Protein AF-0000000087803660 (afdb_homodimer)

Structure (mmCIF, N/CA/C/O backbone):
data_AF-0000000087803660-model_v1
#
loop_
_entity.id
_entity.type
_entity.pdbx_description
1 polymer 'Nitroreductase family protein'
#
loop_
_atom_site.group_PDB
_atom_site.id
_atom_site.type_symbol
_atom_site.label_atom_id
_atom_site.label_alt_id
_atom_site.label_comp_id
_atom_site.label_asym_id
_atom_site.label_entity_id
_atom_site.label_seq_id
_atom_site.pdbx_PDB_ins_code
_atom_site.Cartn_x
_atom_site.Cartn_y
_atom_site.Cartn_z
_atom_site.occupancy
_atom_site.B_iso_or_equiv
_atom_site.auth_seq_id
_atom_site.auth_comp_id
_atom_site.auth_asym_id
_atom_site.auth_atom_id
_atom_site.pdbx_PDB_model_num
ATOM 1 N N . MET A 1 1 ? 7.168 3.607 -20.281 1 47.81 1 MET A N 1
ATOM 2 C CA . MET A 1 1 ? 7.035 2.455 -19.391 1 47.81 1 MET A CA 1
ATOM 3 C C . MET A 1 1 ? 7.828 2.664 -18.109 1 47.81 1 MET A C 1
ATOM 5 O O . MET A 1 1 ? 7.605 1.966 -17.109 1 47.81 1 MET A O 1
ATOM 9 N N . LYS A 1 2 ? 8.969 3.4 -18.219 1 59.94 2 LYS A N 1
ATOM 10 C CA . LYS A 1 2 ? 10.016 3.562 -17.219 1 59.94 2 LYS A CA 1
ATOM 11 C C . LYS A 1 2 ? 9.586 4.543 -16.125 1 59.94 2 LYS A C 1
ATOM 13 O O . LYS A 1 2 ? 10.336 4.801 -15.188 1 59.94 2 LYS A O 1
ATOM 18 N N . GLU A 1 3 ? 8.328 4.586 -16.031 1 86.88 3 GLU A N 1
ATOM 19 C CA . GLU A 1 3 ? 7.867 5.758 -15.297 1 86.88 3 GLU A CA 1
ATOM 20 C C . GLU A 1 3 ? 7.664 5.434 -13.82 1 86.88 3 GLU A C 1
ATOM 22 O O . GLU A 1 3 ? 8.305 6.039 -12.953 1 86.88 3 GLU A O 1
ATOM 27 N N . PHE A 1 4 ? 7.215 4.145 -13.469 1 95.56 4 PHE A N 1
ATOM 28 C CA . PHE A 1 4 ? 6.949 3.914 -12.055 1 95.56 4 PHE A CA 1
ATOM 29 C C . PHE A 1 4 ? 8.242 3.59 -11.305 1 95.56 4 PHE A C 1
ATOM 31 O O . PHE A 1 4 ? 8.445 4.055 -10.18 1 95.56 4 PHE A O 1
ATOM 38 N N . LYS A 1 5 ? 9.086 2.828 -11.945 1 94.5 5 LYS A N 1
ATOM 39 C CA . LYS A 1 5 ? 10.352 2.486 -11.312 1 94.5 5 LYS A CA 1
ATOM 40 C C . LYS A 1 5 ? 11.141 3.742 -10.945 1 94.5 5 LYS A C 1
ATOM 42 O O . LYS A 1 5 ? 11.734 3.816 -9.867 1 94.5 5 LYS A O 1
ATOM 47 N N . ALA A 1 6 ? 11.141 4.684 -11.844 1 95 6 ALA A N 1
ATOM 48 C CA . ALA A 1 6 ? 11.828 5.945 -11.578 1 95 6 ALA A CA 1
ATOM 49 C C . ALA A 1 6 ? 11.211 6.656 -10.375 1 95 6 ALA A C 1
ATOM 51 O O . ALA A 1 6 ? 11.938 7.168 -9.516 1 95 6 ALA A O 1
ATOM 52 N N . LEU A 1 7 ? 9.883 6.672 -10.336 1 96.12 7 LEU A N 1
ATOM 53 C CA . LEU A 1 7 ? 9.172 7.305 -9.227 1 96.12 7 LEU A CA 1
ATOM 54 C C . LEU A 1 7 ? 9.492 6.613 -7.91 1 96.12 7 LEU A C 1
ATOM 56 O O . LEU A 1 7 ? 9.789 7.277 -6.91 1 96.12 7 LEU A O 1
ATOM 60 N N . ALA A 1 8 ? 9.461 5.242 -7.906 1 96.12 8 ALA A N 1
ATOM 61 C CA . ALA A 1 8 ? 9.758 4.445 -6.719 1 96.12 8 ALA A CA 1
ATOM 62 C C . ALA A 1 8 ? 11.195 4.648 -6.262 1 96.12 8 ALA A C 1
ATOM 64 O O . ALA A 1 8 ? 11.484 4.613 -5.062 1 96.12 8 ALA A O 1
ATOM 65 N N . THR A 1 9 ? 12.07 4.879 -7.184 1 95.12 9 THR A N 1
ATOM 66 C CA . THR A 1 9 ? 13.492 5.062 -6.887 1 95.12 9 THR A CA 1
ATOM 67 C C . THR A 1 9 ? 13.75 6.465 -6.344 1 95.12 9 THR A C 1
ATOM 69 O O . THR A 1 9 ? 14.539 6.637 -5.414 1 95.12 9 THR A O 1
ATOM 72 N N . GLU A 1 10 ? 13.086 7.426 -6.875 1 94.31 10 GLU A N 1
ATOM 73 C CA . GLU A 1 10 ? 13.398 8.82 -6.605 1 94.31 10 GLU A CA 1
ATOM 74 C C . GLU A 1 10 ? 12.75 9.297 -5.309 1 94.31 10 GLU A C 1
ATOM 76 O O . GLU A 1 10 ? 13.289 10.172 -4.621 1 94.31 10 GLU A O 1
ATOM 81 N N . ARG A 1 11 ? 11.609 8.734 -5.035 1 96 11 ARG A N 1
ATOM 82 C CA . ARG A 1 11 ? 10.93 9.211 -3.834 1 96 11 ARG A CA 1
ATOM 83 C C . ARG A 1 11 ? 11.711 8.844 -2.578 1 96 11 ARG A C 1
ATOM 85 O O . ARG A 1 11 ? 12.383 7.809 -2.541 1 96 11 ARG A O 1
ATOM 92 N N . TYR A 1 12 ? 11.664 9.664 -1.546 1 97.88 12 TYR A N 1
ATOM 93 C CA . TYR A 1 12 ? 12.195 9.398 -0.212 1 97.88 12 TYR A CA 1
ATOM 94 C C . TYR A 1 12 ? 11.32 10.039 0.858 1 97.88 12 TYR A C 1
ATOM 96 O O . TYR A 1 12 ? 10.43 10.836 0.546 1 97.88 12 TYR A O 1
ATOM 104 N N . SER A 1 13 ? 11.516 9.586 2.086 1 98.38 13 SER A N 1
ATOM 105 C CA . SER A 1 13 ? 10.773 10.164 3.203 1 98.38 13 SER A CA 1
ATOM 106 C C . SER A 1 13 ? 11.227 11.594 3.482 1 98.38 13 SER A C 1
ATOM 108 O O . SER A 1 13 ? 12.359 11.82 3.928 1 98.38 13 SER A O 1
ATOM 110 N N . VAL A 1 14 ? 10.336 12.523 3.176 1 98.69 14 VAL A N 1
ATOM 111 C CA . VAL A 1 14 ? 10.609 13.938 3.418 1 98.69 14 VAL A CA 1
ATOM 112 C C . VAL A 1 14 ? 10.25 14.289 4.859 1 98.69 14 VAL A C 1
ATOM 114 O O . VAL A 1 14 ? 9.117 14.078 5.293 1 98.69 14 VAL A O 1
ATOM 117 N N . ARG A 1 15 ? 11.18 14.852 5.582 1 98.38 15 ARG A N 1
ATOM 118 C CA . ARG A 1 15 ? 10.969 15.148 6.996 1 98.38 15 ARG A CA 1
ATOM 119 C C . ARG A 1 15 ? 11.32 16.594 7.312 1 98.38 15 ARG A C 1
ATOM 121 O O . ARG A 1 15 ? 11.43 16.984 8.477 1 98.38 15 ARG A O 1
ATOM 128 N N . LYS A 1 16 ? 11.609 17.328 6.312 1 98.5 16 LYS A N 1
ATOM 129 C CA . LYS A 1 16 ? 11.828 18.766 6.363 1 98.5 16 LYS A CA 1
ATOM 130 C C . LYS A 1 16 ? 11.086 19.469 5.23 1 98.5 16 LYS A C 1
ATOM 132 O O . LYS A 1 16 ? 11.352 19.219 4.055 1 98.5 16 LYS A O 1
ATOM 137 N N . PHE A 1 17 ? 10.219 20.438 5.621 1 98.62 17 PHE A N 1
ATOM 138 C CA . PHE A 1 17 ? 9.336 21.031 4.625 1 98.62 17 PHE A CA 1
ATOM 139 C C . PHE A 1 17 ? 9.57 22.531 4.508 1 98.62 17 PHE A C 1
ATOM 141 O O . PHE A 1 17 ? 9.992 23.172 5.473 1 98.62 17 PHE A O 1
ATOM 148 N N . ASP A 1 18 ? 9.352 22.984 3.303 1 97.94 18 ASP A N 1
ATOM 149 C CA . ASP A 1 18 ? 9.188 24.422 3.102 1 97.94 18 ASP A CA 1
ATOM 150 C C . ASP A 1 18 ? 7.898 24.922 3.75 1 97.94 18 ASP A C 1
ATOM 152 O O . ASP A 1 18 ? 6.977 24.141 3.998 1 97.94 18 ASP A O 1
ATOM 156 N N . THR A 1 19 ? 7.77 26.234 3.965 1 95.06 19 THR A N 1
ATOM 157 C CA . THR A 1 19 ? 6.609 26.797 4.641 1 95.06 19 THR A CA 1
ATOM 158 C C . THR A 1 19 ? 5.5 27.109 3.643 1 95.06 19 THR A C 1
ATOM 160 O O . THR A 1 19 ? 4.363 27.391 4.031 1 95.06 19 THR A O 1
ATOM 163 N N . ARG A 1 20 ? 5.797 27 2.379 1 95.69 20 ARG A N 1
ATOM 164 C CA . ARG A 1 20 ? 4.816 27.297 1.342 1 95.69 20 ARG A CA 1
ATOM 165 C C . ARG A 1 20 ? 3.602 26.391 1.457 1 95.69 20 ARG A C 1
ATOM 167 O O . ARG A 1 20 ? 3.744 25.172 1.623 1 95.69 20 ARG A O 1
ATOM 174 N N . PRO A 1 21 ? 2.42 27.047 1.49 1 97.62 21 PRO A N 1
ATOM 175 C CA . PRO A 1 21 ? 1.218 26.203 1.546 1 97.62 21 PRO A CA 1
ATOM 176 C C . PRO A 1 21 ? 1.058 25.312 0.315 1 97.62 21 PRO A C 1
ATOM 178 O O . PRO A 1 21 ? 1.613 25.625 -0.745 1 97.62 21 PRO A O 1
ATOM 181 N N . VAL A 1 22 ? 0.399 24.25 0.501 1 98.69 22 VAL A N 1
ATOM 182 C CA . VAL A 1 22 ? 0.047 23.391 -0.621 1 98.69 22 VAL A CA 1
ATOM 183 C C . VAL A 1 22 ? -1.219 23.906 -1.298 1 98.69 22 VAL A C 1
ATOM 185 O O . VAL A 1 22 ? -2.23 24.156 -0.635 1 98.69 22 VAL A O 1
ATOM 188 N N . GLU A 1 23 ? -1.182 24.062 -2.549 1 98.31 23 GLU A N 1
ATOM 189 C CA . GLU A 1 23 ? -2.326 24.562 -3.303 1 98.31 23 GLU A CA 1
ATOM 190 C C . GLU A 1 23 ? -3.496 23.578 -3.25 1 98.31 23 GLU A C 1
ATOM 192 O O . GLU A 1 23 ? -3.299 22.375 -3.312 1 98.31 23 GLU A O 1
ATOM 197 N N . GLN A 1 24 ? -4.68 24.172 -3.205 1 98.06 24 GLN A N 1
ATOM 198 C CA . GLN A 1 24 ? -5.879 23.344 -3.164 1 98.06 24 GLN A CA 1
ATOM 199 C C . GLN A 1 24 ? -5.965 22.438 -4.387 1 98.06 24 GLN A C 1
ATOM 201 O O . GLN A 1 24 ? -6.445 21.297 -4.293 1 98.06 24 GLN A O 1
ATOM 206 N N . GLU A 1 25 ? -5.543 22.922 -5.5 1 98 25 GLU A N 1
ATOM 207 C CA . GLU A 1 25 ? -5.566 22.125 -6.719 1 98 25 GLU A CA 1
ATOM 208 C C . GLU A 1 25 ? -4.773 20.828 -6.547 1 98 25 GLU A C 1
ATOM 210 O O . GLU A 1 25 ? -5.18 19.781 -7.039 1 98 25 GLU A O 1
ATOM 215 N N . LYS A 1 26 ? -3.637 20.875 -5.887 1 98 26 LYS A N 1
ATOM 216 C CA . LYS A 1 26 ? -2.814 19.703 -5.648 1 98 26 LYS A CA 1
ATOM 217 C C . LYS A 1 26 ? -3.479 18.766 -4.641 1 98 26 LYS A C 1
ATOM 219 O O . LYS A 1 26 ? -3.396 17.547 -4.773 1 98 26 LYS A O 1
ATOM 224 N N . VAL A 1 27 ? -4.168 19.344 -3.65 1 98.62 27 VAL A N 1
ATOM 225 C CA . VAL A 1 27 ? -4.934 18.531 -2.709 1 98.62 27 VAL A CA 1
ATOM 226 C C . VAL A 1 27 ? -6.027 17.781 -3.455 1 98.62 27 VAL A C 1
ATOM 228 O O . VAL A 1 27 ? -6.242 16.594 -3.209 1 98.62 27 VAL A O 1
ATOM 231 N N . ASP A 1 28 ? -6.664 18.484 -4.383 1 98.25 28 ASP A N 1
ATOM 232 C CA . ASP A 1 28 ? -7.73 17.859 -5.164 1 98.25 28 ASP A CA 1
ATOM 233 C C . ASP A 1 28 ? -7.191 16.688 -5.996 1 98.25 28 ASP A C 1
ATOM 235 O O . ASP A 1 28 ? -7.82 15.633 -6.074 1 98.25 28 ASP A O 1
ATOM 239 N N . ILE A 1 29 ? -6.051 16.875 -6.641 1 97.62 29 ILE A N 1
ATOM 240 C CA . ILE A 1 29 ? -5.418 15.82 -7.422 1 97.62 29 ILE A CA 1
ATOM 241 C C . ILE A 1 29 ? -5.121 14.625 -6.523 1 97.62 29 ILE A C 1
ATOM 243 O O . ILE A 1 29 ? -5.414 13.484 -6.883 1 97.62 29 ILE A O 1
ATOM 247 N N . LEU A 1 30 ? -4.621 14.898 -5.371 1 98.19 30 LEU A N 1
ATOM 248 C CA . LEU A 1 30 ? -4.266 13.859 -4.406 1 98.19 30 LEU A CA 1
ATOM 249 C C . LEU A 1 30 ? -5.484 13.031 -4.031 1 98.19 30 LEU A C 1
ATOM 251 O O . LEU A 1 30 ? -5.426 11.797 -4.035 1 98.19 30 LEU A O 1
ATOM 255 N N . LEU A 1 31 ? -6.559 13.68 -3.723 1 98.69 31 LEU A N 1
ATOM 256 C CA . LEU A 1 31 ? -7.766 12.992 -3.273 1 98.69 31 LEU A CA 1
ATOM 257 C C . LEU A 1 31 ? -8.406 12.211 -4.418 1 98.69 31 LEU A C 1
ATOM 259 O O . LEU A 1 31 ? -8.945 11.125 -4.203 1 98.69 31 LEU A O 1
ATOM 263 N N . GLU A 1 32 ? -8.32 12.727 -5.645 1 98.12 32 GLU A N 1
ATOM 264 C CA . GLU A 1 32 ? -8.844 12.016 -6.809 1 98.12 32 GLU A CA 1
ATOM 265 C C . GLU A 1 32 ? -8.055 10.742 -7.078 1 98.12 32 GLU A C 1
ATOM 267 O O . GLU A 1 32 ? -8.625 9.711 -7.445 1 98.12 32 GLU A O 1
ATOM 272 N N . VAL A 1 33 ? -6.762 10.836 -6.918 1 98 33 VAL A N 1
ATOM 273 C CA . VAL A 1 33 ? -5.938 9.656 -7.148 1 98 33 VAL A CA 1
ATOM 274 C C . VAL A 1 33 ? -6.168 8.641 -6.027 1 98 33 VAL A C 1
ATOM 276 O O . VAL A 1 33 ? -6.203 7.434 -6.273 1 98 33 VAL A O 1
ATOM 279 N N . ALA A 1 34 ? -6.312 9.133 -4.785 1 98.44 34 ALA A N 1
ATOM 280 C CA . ALA A 1 34 ? -6.629 8.258 -3.664 1 98.44 34 ALA A CA 1
ATOM 281 C C . ALA A 1 34 ? -7.926 7.488 -3.918 1 98.44 34 ALA A C 1
ATOM 283 O O . ALA A 1 34 ? -8.039 6.316 -3.555 1 98.44 34 ALA A O 1
ATOM 284 N N . ARG A 1 35 ? -8.836 8.102 -4.586 1 98 35 ARG A N 1
ATOM 285 C CA . ARG A 1 35 ? -10.148 7.539 -4.91 1 98 35 ARG A CA 1
ATOM 286 C C . ARG A 1 35 ? -10.008 6.34 -5.84 1 98 35 ARG A C 1
ATOM 288 O O . ARG A 1 35 ? -10.875 5.461 -5.863 1 98 35 ARG A O 1
ATOM 295 N N . LEU A 1 36 ? -8.93 6.281 -6.582 1 97.88 36 LEU A N 1
ATOM 296 C CA . LEU A 1 36 ? -8.734 5.25 -7.594 1 97.88 36 LEU A CA 1
ATOM 297 C C . LEU A 1 36 ? -8.195 3.967 -6.969 1 97.88 36 LEU A C 1
ATOM 299 O O . LEU A 1 36 ? -8.148 2.926 -7.625 1 97.88 36 LEU A O 1
ATOM 303 N N . ALA A 1 37 ? -7.793 4.027 -5.664 1 98.5 37 ALA A N 1
ATOM 304 C CA . ALA A 1 37 ? -7.219 2.852 -5.008 1 98.5 37 ALA A CA 1
ATOM 305 C C . ALA A 1 37 ? -8.227 1.703 -4.973 1 98.5 37 ALA A C 1
ATOM 307 O O . ALA A 1 37 ? -9.398 1.903 -4.641 1 98.5 37 ALA A O 1
ATOM 308 N N . PRO A 1 38 ? -7.793 0.485 -5.363 1 98.44 38 PRO A N 1
ATOM 309 C CA . PRO A 1 38 ? -8.68 -0.661 -5.156 1 98.44 38 PRO A CA 1
ATOM 310 C C . PRO A 1 38 ? -8.875 -0.999 -3.68 1 98.44 38 PRO A C 1
ATOM 312 O O . PRO A 1 38 ? -7.984 -0.744 -2.863 1 98.44 38 PRO A O 1
ATOM 315 N N . THR A 1 39 ? -10.031 -1.497 -3.357 1 98.56 39 THR A N 1
ATOM 316 C CA . THR A 1 39 ? -10.344 -2.027 -2.035 1 98.56 39 THR A CA 1
ATOM 317 C C . THR A 1 39 ? -11.047 -3.377 -2.146 1 98.56 39 THR A C 1
ATOM 319 O O . THR A 1 39 ? -11.625 -3.699 -3.188 1 98.56 39 THR A O 1
ATOM 322 N N . ALA A 1 40 ? -10.859 -4.152 -1.113 1 98.56 40 ALA A N 1
ATOM 323 C CA . ALA A 1 40 ? -11.492 -5.469 -1.097 1 98.56 40 ALA A CA 1
ATOM 324 C C . ALA A 1 40 ? -12.984 -5.367 -1.379 1 98.56 40 ALA A C 1
ATOM 326 O O . ALA A 1 40 ? -13.695 -4.602 -0.719 1 98.56 40 ALA A O 1
ATOM 327 N N . HIS A 1 41 ? -13.445 -6.117 -2.471 1 97.56 41 HIS A N 1
ATOM 328 C CA . HIS A 1 41 ? -14.836 -6.18 -2.889 1 97.56 41 HIS A CA 1
ATOM 329 C C . HIS A 1 41 ? -15.352 -4.809 -3.312 1 97.56 41 HIS A C 1
ATOM 331 O O . HIS A 1 41 ? -16.562 -4.605 -3.443 1 97.56 41 HIS A O 1
ATOM 337 N N . ASN A 1 42 ? -14.422 -3.887 -3.436 1 98.06 42 ASN A N 1
ATOM 338 C CA . ASN A 1 42 ? -14.758 -2.498 -3.73 1 98.06 42 ASN A CA 1
ATOM 339 C C . ASN A 1 42 ? -15.711 -1.917 -2.691 1 98.06 42 ASN A C 1
ATOM 341 O O . ASN A 1 42 ? -16.609 -1.141 -3.031 1 98.06 42 ASN A O 1
ATOM 345 N N . TYR A 1 43 ? -15.508 -2.295 -1.442 1 98.56 43 TYR A N 1
ATOM 346 C CA . TYR A 1 43 ? -16.359 -1.786 -0.366 1 98.56 43 TYR A CA 1
ATOM 347 C C . TYR A 1 43 ? -15.969 -0.357 -0.002 1 98.56 43 TYR A C 1
ATOM 349 O O . TYR A 1 43 ? -16.734 0.341 0.676 1 98.56 43 TYR A O 1
ATOM 357 N N . GLN A 1 44 ? -14.836 0.084 -0.404 1 98.75 44 GLN A N 1
ATOM 358 C CA . GLN A 1 44 ? -14.344 1.453 -0.286 1 98.75 44 GLN A CA 1
ATOM 359 C C . GLN A 1 44 ? -14.469 1.959 1.148 1 98.75 44 GLN A C 1
ATOM 361 O O . GLN A 1 44 ? -15.109 2.98 1.4 1 98.75 44 GLN A O 1
ATOM 366 N N . PRO A 1 45 ? -13.727 1.249 2.096 1 98.88 45 PRO A N 1
ATOM 367 C CA . PRO A 1 45 ? -13.852 1.595 3.514 1 98.88 45 PRO A CA 1
ATOM 368 C C . PRO A 1 45 ? -12.984 2.791 3.904 1 98.88 45 PRO A C 1
ATOM 370 O O . PRO A 1 45 ? -13.086 3.291 5.027 1 98.88 45 PRO A O 1
ATOM 373 N N . GLN A 1 46 ? -12.133 3.291 3.053 1 98.88 46 GLN A N 1
ATOM 374 C CA . GLN A 1 46 ? -11.18 4.344 3.383 1 98.88 46 GLN A CA 1
ATOM 375 C C . GLN A 1 46 ? -11.891 5.625 3.805 1 98.88 46 GLN A C 1
ATOM 377 O O . GLN A 1 46 ? -12.953 5.957 3.262 1 98.88 46 GLN A O 1
ATOM 382 N N . ARG A 1 47 ? -11.367 6.258 4.754 1 98.94 47 ARG A N 1
ATOM 383 C CA . ARG A 1 47 ? -11.742 7.582 5.234 1 98.94 47 ARG A CA 1
ATOM 384 C C . ARG A 1 47 ? -10.508 8.469 5.418 1 98.94 47 ARG A C 1
ATOM 386 O O . ARG A 1 47 ? -9.57 8.094 6.125 1 98.94 47 ARG A O 1
ATOM 393 N N . LEU A 1 48 ? -10.523 9.57 4.746 1 98.94 48 LEU A N 1
ATOM 394 C CA . LEU A 1 48 ? -9.375 10.469 4.793 1 98.94 48 LEU A CA 1
ATOM 395 C C . LEU A 1 48 ? -9.695 11.719 5.605 1 98.94 48 LEU A C 1
ATOM 397 O O . LEU A 1 48 ? -10.688 12.398 5.336 1 98.94 48 LEU A O 1
ATOM 401 N N . LEU A 1 49 ? -8.938 11.914 6.582 1 98.94 49 LEU A N 1
ATOM 402 C CA . LEU A 1 49 ? -9 13.164 7.344 1 98.94 49 LEU A CA 1
ATOM 403 C C . LEU A 1 49 ? -7.91 14.125 6.891 1 98.94 49 LEU A C 1
ATOM 405 O O . LEU A 1 49 ? -6.723 13.875 7.102 1 98.94 49 LEU A O 1
ATOM 409 N N . VAL A 1 50 ? -8.305 15.219 6.273 1 98.94 50 VAL A N 1
ATOM 410 C CA . VAL A 1 50 ? -7.383 16.219 5.73 1 98.94 50 VAL A CA 1
ATOM 411 C C . VAL A 1 50 ? -7.199 17.344 6.738 1 98.94 50 VAL A C 1
ATOM 413 O O . VAL A 1 50 ? -8.172 17.984 7.148 1 98.94 50 VAL A O 1
ATOM 416 N N . LEU A 1 51 ? -6.012 17.547 7.133 1 98.94 51 LEU A N 1
ATOM 417 C CA . LEU A 1 51 ? -5.66 18.625 8.047 1 98.94 51 LEU A CA 1
ATOM 418 C C . LEU A 1 51 ? -4.988 19.781 7.293 1 98.94 51 LEU A C 1
ATOM 420 O O . LEU A 1 51 ? -3.83 19.656 6.887 1 98.94 51 LEU A O 1
ATOM 424 N N . ASN A 1 52 ? -5.695 20.875 7.102 1 98.44 52 ASN A N 1
ATOM 425 C CA . ASN A 1 52 ? -5.141 21.969 6.305 1 98.44 52 ASN A CA 1
ATOM 426 C C . ASN A 1 52 ? -5.344 23.328 6.98 1 98.44 52 ASN A C 1
ATOM 428 O O . ASN A 1 52 ? -5.273 24.359 6.328 1 98.44 52 ASN A O 1
ATOM 432 N N . SER A 1 53 ? -5.719 23.281 8.289 1 98.38 53 SER A N 1
ATOM 433 C CA . SER A 1 53 ? -5.77 24.5 9.078 1 98.38 53 SER A CA 1
ATOM 434 C C . SER A 1 53 ? -4.664 24.531 10.125 1 98.38 53 SER A C 1
ATOM 436 O O . SER A 1 53 ? -4.211 23.484 10.586 1 98.38 53 SER A O 1
ATOM 438 N N . GLU A 1 54 ? -4.277 25.734 10.461 1 97.94 54 GLU A N 1
ATOM 439 C CA . GLU A 1 54 ? -3.262 25.891 11.5 1 97.94 54 GLU A CA 1
ATOM 440 C C . GLU A 1 54 ? -3.686 25.203 12.789 1 97.94 54 GLU A C 1
ATOM 442 O O . GLU A 1 54 ? -2.879 24.531 13.43 1 97.94 54 GLU A O 1
ATOM 447 N N . GLU A 1 55 ? -4.859 25.375 13.156 1 98.5 55 GLU A N 1
ATOM 448 C CA . GLU A 1 55 ? -5.383 24.781 14.391 1 98.5 55 GLU A CA 1
ATOM 449 C C . GLU A 1 55 ? -5.297 23.266 14.359 1 98.5 55 GLU A C 1
ATOM 451 O O . GLU A 1 55 ? -4.809 22.641 15.305 1 98.5 55 GLU A O 1
ATOM 456 N N . SER A 1 56 ? -5.781 22.641 13.328 1 98.69 56 SER A N 1
ATOM 457 C CA . SER A 1 56 ? -5.793 21.172 13.234 1 98.69 56 SER A CA 1
ATOM 458 C C . SER A 1 56 ? -4.375 20.625 13.172 1 98.69 56 SER A C 1
ATOM 460 O O . SER A 1 56 ? -4.098 19.562 13.742 1 98.69 56 SER A O 1
ATOM 462 N N . LEU A 1 57 ? -3.535 21.328 12.508 1 98.75 57 LEU A N 1
ATOM 463 C CA . LEU A 1 57 ? -2.146 20.891 12.414 1 98.75 57 LEU A CA 1
ATOM 464 C C . LEU A 1 57 ? -1.443 21.016 13.758 1 98.75 57 LEU A C 1
ATOM 466 O O . LEU A 1 57 ? -0.574 20.203 14.086 1 98.75 57 LEU A O 1
ATOM 470 N N . ASN A 1 58 ? -1.784 22.031 14.492 1 98.69 58 ASN A N 1
ATOM 471 C CA . ASN A 1 58 ? -1.219 22.172 15.836 1 98.69 58 ASN A CA 1
ATOM 472 C C . ASN A 1 58 ? -1.646 21.016 16.75 1 98.69 58 ASN A C 1
ATOM 474 O O . ASN A 1 58 ? -0.845 20.516 17.531 1 98.69 58 ASN A O 1
ATOM 478 N N . LYS A 1 59 ? -2.873 20.578 16.688 1 98.81 59 LYS A N 1
ATOM 479 C CA . LYS A 1 59 ? -3.357 19.438 17.453 1 98.81 59 LYS A CA 1
ATOM 480 C C . LYS A 1 59 ? -2.576 18.172 17.109 1 98.81 59 LYS A C 1
ATOM 482 O O . LYS A 1 59 ? -2.346 17.328 17.984 1 98.81 59 LYS A O 1
ATOM 487 N N . LEU A 1 60 ? -2.168 18.062 15.883 1 98.88 60 LEU A N 1
ATOM 488 C CA . LEU A 1 60 ? -1.455 16.875 15.422 1 98.88 60 LEU A CA 1
ATOM 489 C C . LEU A 1 60 ? -0.147 16.688 16.188 1 98.88 60 LEU A C 1
ATOM 491 O O . LEU A 1 60 ? 0.296 15.562 16.406 1 98.88 60 LEU A O 1
ATOM 495 N N . LYS A 1 61 ? 0.431 17.75 16.578 1 98.75 61 LYS A N 1
ATOM 496 C CA . LYS A 1 61 ? 1.719 17.734 17.266 1 98.75 61 LYS A CA 1
ATOM 497 C C . LYS A 1 61 ? 1.632 16.953 18.578 1 98.75 61 LYS A C 1
ATOM 499 O O . LYS A 1 61 ? 2.631 16.406 19.047 1 98.75 61 LYS A O 1
ATOM 504 N N . ASP A 1 62 ? 0.428 16.875 19.141 1 98.25 62 ASP A N 1
ATOM 505 C CA . ASP A 1 62 ? 0.208 16.125 20.375 1 98.25 62 ASP A CA 1
ATOM 506 C C . ASP A 1 62 ? 0.038 14.633 20.094 1 98.25 62 ASP A C 1
ATOM 508 O O . ASP A 1 62 ? 0.1 13.805 21 1 98.25 62 ASP A O 1
ATOM 512 N N . CYS A 1 63 ? -0.169 14.305 18.859 1 98.75 63 CYS A N 1
ATOM 513 C CA . CYS A 1 63 ? -0.513 12.938 18.5 1 98.75 63 CYS A CA 1
ATOM 514 C C . CYS A 1 63 ? 0.712 12.18 18 1 98.75 63 CYS A C 1
ATOM 516 O O . CYS A 1 63 ? 0.751 10.953 18.031 1 98.75 63 CYS A O 1
ATOM 518 N N . THR A 1 64 ? 1.683 12.914 17.469 1 98.75 64 THR A N 1
ATOM 519 C CA . THR A 1 64 ? 2.854 12.297 16.859 1 98.75 64 THR A CA 1
ATOM 520 C C . THR A 1 64 ? 4.016 13.281 16.781 1 98.75 64 THR A C 1
ATOM 522 O O . THR A 1 64 ? 3.805 14.484 16.609 1 98.75 64 THR A O 1
ATOM 525 N N . ASN A 1 65 ? 5.168 12.797 16.844 1 97.88 65 ASN A N 1
ATOM 526 C CA . ASN A 1 65 ? 6.352 13.609 16.594 1 97.88 65 ASN A CA 1
ATOM 527 C C . ASN A 1 65 ? 6.691 13.664 15.102 1 97.88 65 ASN A C 1
ATOM 529 O O . ASN A 1 65 ? 7.559 14.438 14.688 1 97.88 65 ASN A O 1
ATOM 533 N N . GLY A 1 66 ? 5.938 12.891 14.273 1 98.38 66 GLY A N 1
ATOM 534 C CA . GLY A 1 66 ? 6.199 12.805 12.852 1 98.38 66 GLY A CA 1
ATOM 535 C C . GLY A 1 66 ? 5.438 13.836 12.039 1 98.38 66 GLY A C 1
ATOM 536 O O . GLY A 1 66 ? 5.141 13.617 10.867 1 98.38 66 GLY A O 1
ATOM 537 N N . HIS A 1 67 ? 5.047 14.914 12.664 1 98.5 67 HIS A N 1
ATOM 538 C CA . HIS A 1 67 ? 4.293 15.953 11.969 1 98.5 67 HIS A CA 1
ATOM 539 C C . HIS A 1 67 ? 5.207 16.812 11.102 1 98.5 67 HIS A C 1
ATOM 541 O O . HIS A 1 67 ? 4.773 17.359 10.086 1 98.5 67 HIS A O 1
ATOM 547 N N . PHE A 1 68 ? 6.469 17.078 11.531 1 98.31 68 PHE A N 1
ATOM 548 C CA . PHE A 1 68 ? 7.555 17.766 10.844 1 98.31 68 PHE A CA 1
ATOM 549 C C . PHE A 1 68 ? 7.121 19.172 10.414 1 98.31 68 PHE A C 1
ATOM 551 O O . PHE A 1 68 ? 7.621 19.703 9.414 1 98.31 68 PHE A O 1
ATOM 558 N N . ASN A 1 69 ? 6.062 19.672 11.062 1 98.25 69 ASN A N 1
ATOM 559 C CA . ASN A 1 69 ? 5.523 21 10.805 1 98.25 69 ASN A CA 1
ATOM 560 C C . ASN A 1 69 ? 5.133 21.188 9.344 1 98.25 69 ASN A C 1
ATOM 562 O O . ASN A 1 69 ? 5.336 22.266 8.766 1 98.25 69 ASN A O 1
ATOM 566 N N . ALA A 1 70 ? 4.688 20.125 8.695 1 98.75 70 ALA A N 1
ATOM 567 C CA . ALA A 1 70 ? 4.203 20.219 7.32 1 98.75 70 ALA A CA 1
ATOM 568 C C . ALA A 1 70 ? 2.945 21.078 7.238 1 98.75 70 ALA A C 1
ATOM 570 O O . ALA A 1 70 ? 2.137 21.094 8.164 1 98.75 70 ALA A O 1
ATOM 571 N N . PRO A 1 71 ? 2.74 21.797 6.145 1 98.75 71 PRO A N 1
ATOM 572 C CA . PRO A 1 71 ? 1.586 22.688 6.012 1 98.75 71 PRO A CA 1
ATOM 573 C C . PRO A 1 71 ? 0.291 21.938 5.711 1 98.75 71 PRO A C 1
ATOM 575 O O . PRO A 1 71 ? -0.784 22.547 5.676 1 98.75 71 PRO A O 1
ATOM 578 N N . LEU A 1 72 ? 0.355 20.656 5.453 1 98.88 72 LEU A N 1
ATOM 579 C CA . LEU A 1 72 ? -0.758 19.766 5.172 1 98.88 72 LEU A CA 1
ATOM 580 C C . LEU A 1 72 ? -0.496 18.375 5.75 1 98.88 72 LEU A C 1
ATOM 582 O O . LEU A 1 72 ? 0.648 17.922 5.785 1 98.88 72 LEU A O 1
ATOM 586 N N . ALA A 1 73 ? -1.524 17.719 6.23 1 98.94 73 ALA A N 1
ATOM 587 C CA . ALA A 1 73 ? -1.431 16.312 6.602 1 98.94 73 ALA A CA 1
ATOM 588 C C . ALA A 1 73 ? -2.713 15.562 6.246 1 98.94 73 ALA A C 1
ATOM 590 O O . ALA A 1 73 ? -3.801 16.141 6.258 1 98.94 73 ALA A O 1
ATOM 591 N N . ILE A 1 74 ? -2.562 14.367 5.883 1 98.94 74 ILE A N 1
ATOM 592 C CA . ILE A 1 74 ? -3.703 13.484 5.688 1 98.94 74 ILE A CA 1
ATOM 593 C C . ILE A 1 74 ? -3.58 12.266 6.602 1 98.94 74 ILE A C 1
ATOM 595 O O . ILE A 1 74 ? -2.539 11.602 6.629 1 98.94 74 ILE A O 1
ATOM 599 N N . ILE A 1 75 ? -4.531 12.062 7.414 1 99 75 ILE A N 1
ATOM 600 C CA . ILE A 1 75 ? -4.641 10.828 8.18 1 99 75 ILE A CA 1
ATOM 601 C C . ILE A 1 75 ? -5.508 9.82 7.422 1 99 75 ILE A C 1
ATOM 603 O O . ILE A 1 75 ? -6.68 10.094 7.148 1 99 75 ILE A O 1
ATOM 607 N N . VAL A 1 76 ? -4.922 8.742 7.062 1 99 76 VAL A N 1
ATOM 608 C CA . VAL A 1 76 ? -5.633 7.684 6.355 1 99 76 VAL A CA 1
ATOM 609 C C . VAL A 1 76 ? -6.258 6.723 7.363 1 99 76 VAL A C 1
ATOM 611 O O . VAL A 1 76 ? -5.559 6.137 8.188 1 99 76 VAL A O 1
ATOM 614 N N . CYS A 1 77 ? -7.547 6.594 7.32 1 98.94 77 CYS A N 1
ATOM 615 C CA . CYS A 1 77 ? -8.336 5.715 8.172 1 98.94 77 CYS A CA 1
ATOM 616 C C . CYS A 1 77 ? -9.18 4.762 7.34 1 98.94 77 CYS A C 1
ATOM 618 O O . CYS A 1 77 ? -9.133 4.793 6.109 1 98.94 77 CYS A O 1
ATOM 620 N N . TYR A 1 78 ? -9.844 3.859 8.023 1 98.94 78 TYR A N 1
ATOM 621 C CA . TYR A 1 78 ? -10.891 3.061 7.391 1 98.94 78 TYR A CA 1
ATOM 622 C C . TYR A 1 78 ? -12.062 2.848 8.344 1 98.94 78 TYR A C 1
ATOM 624 O O . TYR A 1 78 ? -11.906 2.949 9.562 1 98.94 78 TYR A O 1
ATOM 632 N N . ASP A 1 79 ? -13.227 2.701 7.832 1 98.94 79 ASP A N 1
ATOM 633 C CA . ASP A 1 79 ? -14.43 2.32 8.562 1 98.94 79 ASP A CA 1
ATOM 634 C C . ASP A 1 79 ? -14.5 0.808 8.758 1 98.94 79 ASP A C 1
ATOM 636 O O . ASP A 1 79 ? -14.766 0.065 7.812 1 98.94 79 ASP A O 1
ATOM 640 N N . ASN A 1 80 ? -14.32 0.336 9.977 1 98.75 80 ASN A N 1
ATOM 641 C CA . ASN A 1 80 ? -14.203 -1.098 10.219 1 98.75 80 ASN A CA 1
ATOM 642 C C . ASN A 1 80 ? -15.57 -1.783 10.188 1 98.75 80 ASN A C 1
ATOM 644 O O . ASN A 1 80 ? -15.656 -3.008 10.297 1 98.75 80 ASN A O 1
ATOM 648 N N . THR A 1 81 ? -16.625 -1.019 10.016 1 98.81 81 THR A N 1
ATOM 649 C CA . THR A 1 81 ? -17.953 -1.608 9.82 1 98.81 81 THR A CA 1
ATOM 650 C C . THR A 1 81 ? -18.203 -1.885 8.344 1 98.81 81 THR A C 1
ATOM 652 O O . THR A 1 81 ? -19.156 -2.6 7.992 1 98.81 81 THR A O 1
ATOM 655 N N . VAL A 1 82 ? -17.359 -1.309 7.469 1 98.62 82 VAL A N 1
ATOM 656 C CA . VAL A 1 82 ? -17.516 -1.42 6.023 1 98.62 82 VAL A CA 1
ATOM 657 C C . VAL A 1 82 ? -16.438 -2.34 5.457 1 98.62 82 VAL A C 1
ATOM 659 O O . VAL A 1 82 ? -16.672 -3.057 4.48 1 98.62 82 VAL A O 1
ATOM 662 N N . SER A 1 83 ? -15.289 -2.418 6.062 1 98.81 83 SER A N 1
ATOM 663 C CA . SER A 1 83 ? -14.148 -3.184 5.566 1 98.81 83 SER A CA 1
ATOM 664 C C . SER A 1 83 ? -14.484 -4.668 5.465 1 98.81 83 SER A C 1
ATOM 666 O O . SER A 1 83 ? -15.219 -5.203 6.293 1 98.81 83 SER A O 1
ATOM 668 N N . TRP A 1 84 ? -13.961 -5.289 4.504 1 98.81 84 TRP A N 1
ATOM 669 C CA . TRP A 1 84 ? -14.18 -6.715 4.285 1 98.81 84 TRP A CA 1
ATOM 670 C C . TRP A 1 84 ? -13.352 -7.547 5.262 1 98.81 84 TRP A C 1
ATOM 672 O O . TRP A 1 84 ? -12.203 -7.219 5.543 1 98.81 84 TRP A O 1
ATOM 682 N N . LYS A 1 85 ? -14.016 -8.586 5.793 1 98.69 85 LYS A N 1
ATOM 683 C CA . LYS A 1 85 ? -13.328 -9.57 6.629 1 98.69 85 LYS A CA 1
ATOM 684 C C . LYS A 1 85 ? -13.188 -10.906 5.902 1 98.69 85 LYS A C 1
ATOM 686 O O . LYS A 1 85 ? -14.172 -11.445 5.387 1 98.69 85 LYS A O 1
ATOM 691 N N . ARG A 1 86 ? -11.961 -11.336 5.809 1 98.19 86 ARG A N 1
ATOM 692 C CA . ARG A 1 86 ? -11.711 -12.594 5.105 1 98.19 86 ARG A CA 1
ATOM 693 C C . ARG A 1 86 ? -12.383 -13.766 5.812 1 98.19 86 ARG A C 1
ATOM 695 O O . ARG A 1 86 ? -12.219 -13.945 7.02 1 98.19 86 ARG A O 1
ATOM 702 N N . GLU A 1 87 ? -13 -14.602 5.137 1 96.94 87 GLU A N 1
ATOM 703 C CA . GLU A 1 87 ? -13.875 -15.648 5.664 1 96.94 87 GLU A CA 1
ATOM 704 C C . GLU A 1 87 ? -13.07 -16.719 6.402 1 96.94 87 GLU A C 1
ATOM 706 O O . GLU A 1 87 ? -13.555 -17.297 7.371 1 96.94 87 GLU A O 1
ATOM 711 N N . TYR A 1 88 ? -11.883 -16.984 6.016 1 97.69 88 TYR A N 1
ATOM 712 C CA . TYR A 1 88 ? -11.102 -18.109 6.508 1 97.69 88 TYR A CA 1
ATOM 713 C C . TYR A 1 88 ? -10.602 -17.859 7.922 1 97.69 88 TYR A C 1
ATOM 715 O O . TYR A 1 88 ? -10.422 -18.797 8.703 1 97.69 88 TYR A O 1
ATOM 723 N N . ASP A 1 89 ? -10.438 -16.609 8.289 1 97.75 89 ASP A N 1
ATOM 724 C CA . ASP A 1 89 ? -9.805 -16.328 9.57 1 97.75 89 ASP A CA 1
ATOM 725 C C . ASP A 1 89 ? -10.289 -15.008 10.156 1 97.75 89 ASP A C 1
ATOM 727 O O . ASP A 1 89 ? -9.734 -14.516 11.141 1 97.75 89 ASP A O 1
ATOM 731 N N . ASP A 1 90 ? -11.195 -14.289 9.547 1 97.62 90 ASP A N 1
ATOM 732 C CA . ASP A 1 90 ? -11.852 -13.062 9.984 1 97.62 90 ASP A CA 1
ATOM 733 C C . ASP A 1 90 ? -10.875 -11.883 9.953 1 97.62 90 ASP A C 1
ATOM 735 O O . ASP A 1 90 ? -11.086 -10.883 10.648 1 97.62 90 ASP A O 1
ATOM 739 N N . ALA A 1 91 ? -9.758 -12.062 9.234 1 97.81 91 ALA A N 1
ATOM 740 C CA . ALA A 1 91 ? -8.828 -10.938 9.102 1 97.81 91 ALA A CA 1
ATOM 741 C C . ALA A 1 91 ? -9.516 -9.734 8.469 1 97.81 91 ALA A C 1
ATOM 743 O O . ALA A 1 91 ? -10.148 -9.852 7.418 1 97.81 91 ALA A O 1
ATOM 744 N N . ASP A 1 92 ? -9.461 -8.578 9.148 1 98.5 92 ASP A N 1
ATOM 745 C CA . ASP A 1 92 ? -10.031 -7.34 8.633 1 98.5 92 ASP A CA 1
ATOM 746 C C . ASP A 1 92 ? -9.125 -6.715 7.578 1 98.5 92 ASP A C 1
ATOM 748 O O . ASP A 1 92 ? -7.988 -6.336 7.871 1 98.5 92 ASP A O 1
ATOM 752 N N . MET A 1 93 ? -9.578 -6.504 6.348 1 98.81 93 MET A N 1
ATOM 753 C CA . MET A 1 93 ? -8.773 -6.012 5.234 1 98.81 93 MET A CA 1
ATOM 754 C C . MET A 1 93 ? -8.68 -4.488 5.258 1 98.81 93 MET A C 1
ATOM 756 O O . MET A 1 93 ? -8.031 -3.887 4.402 1 98.81 93 MET A O 1
ATOM 760 N N . GLY A 1 94 ? -9.273 -3.889 6.293 1 98.88 94 GLY A N 1
ATOM 761 C CA . GLY A 1 94 ? -9.266 -2.439 6.398 1 98.88 94 GLY A CA 1
ATOM 762 C C . GLY A 1 94 ? -7.863 -1.848 6.375 1 98.88 94 GLY A C 1
ATOM 763 O O . GLY A 1 94 ? -7.621 -0.842 5.707 1 98.88 94 GLY A O 1
ATOM 764 N N . VAL A 1 95 ? -6.945 -2.486 7.07 1 98.88 95 VAL A N 1
ATOM 765 C CA . VAL A 1 95 ? -5.57 -1.996 7.133 1 98.88 95 VAL A CA 1
ATOM 766 C C . VAL A 1 95 ? -4.914 -2.121 5.762 1 98.88 95 VAL A C 1
ATOM 768 O O . VAL A 1 95 ? -4.219 -1.206 5.312 1 98.88 95 VAL A O 1
ATOM 771 N N . VAL A 1 96 ? -5.145 -3.244 5.098 1 98.94 96 VAL A N 1
ATOM 772 C CA . VAL A 1 96 ? -4.625 -3.451 3.75 1 98.94 96 VAL A CA 1
ATOM 773 C C . VAL A 1 96 ? -5.172 -2.379 2.812 1 98.94 96 VAL A C 1
ATOM 775 O O . VAL A 1 96 ? -4.41 -1.698 2.123 1 98.94 96 VAL A O 1
ATOM 778 N N . ASP A 1 97 ? -6.477 -2.162 2.859 1 98.94 97 ASP A N 1
ATOM 779 C CA . ASP A 1 97 ? -7.117 -1.171 2 1 98.94 97 ASP A CA 1
ATOM 780 C C . ASP A 1 97 ? -6.566 0.227 2.268 1 98.94 97 ASP A C 1
ATOM 782 O O . ASP A 1 97 ? -6.23 0.956 1.331 1 98.94 97 ASP A O 1
ATOM 786 N N . ALA A 1 98 ? -6.48 0.573 3.525 1 98.94 98 ALA A N 1
ATOM 787 C CA . ALA A 1 98 ? -5.945 1.877 3.908 1 98.94 98 ALA A CA 1
ATOM 788 C C . ALA A 1 98 ? -4.504 2.039 3.43 1 98.94 98 ALA A C 1
ATOM 790 O O . ALA A 1 98 ? -4.102 3.129 3.016 1 98.94 98 ALA A O 1
ATOM 791 N N . SER A 1 99 ? -3.746 0.971 3.48 1 98.94 99 SER A N 1
ATOM 792 C CA . SER A 1 99 ? -2.348 1.022 3.066 1 98.94 99 SER A CA 1
ATOM 793 C C . SER A 1 99 ? -2.223 1.199 1.558 1 98.94 99 SER A C 1
ATOM 795 O O . SER A 1 99 ? -1.314 1.883 1.08 1 98.94 99 SER A O 1
ATOM 797 N N . ILE A 1 100 ? -3.076 0.577 0.802 1 98.94 100 ILE A N 1
ATOM 798 C CA . ILE A 1 100 ? -3.107 0.786 -0.641 1 98.94 100 ILE A CA 1
ATOM 799 C C . ILE A 1 100 ? -3.395 2.256 -0.943 1 98.94 100 ILE A C 1
ATOM 801 O O . ILE A 1 100 ? -2.717 2.871 -1.769 1 98.94 100 ILE A O 1
ATOM 805 N N . VAL A 1 101 ? -4.371 2.814 -0.239 1 98.94 101 VAL A N 1
ATOM 806 C CA . VAL A 1 101 ? -4.707 4.227 -0.388 1 98.94 101 VAL A CA 1
ATOM 807 C C . VAL A 1 101 ? -3.5 5.09 -0.023 1 98.94 101 VAL A C 1
ATOM 809 O O . VAL A 1 101 ? -3.164 6.031 -0.743 1 98.94 101 VAL A O 1
ATOM 812 N N . GLY A 1 102 ? -2.883 4.75 1.072 1 98.94 102 GLY A N 1
ATOM 813 C CA . GLY A 1 102 ? -1.673 5.449 1.473 1 98.94 102 GLY A CA 1
ATOM 814 C C . GLY A 1 102 ? -0.587 5.418 0.414 1 98.94 102 GLY A C 1
ATOM 815 O O . GLY A 1 102 ? 0.106 6.414 0.198 1 98.94 102 GLY A O 1
ATOM 816 N N . SER A 1 103 ? -0.428 4.297 -0.222 1 98.88 103 SER A N 1
ATOM 817 C CA . SER A 1 103 ? 0.559 4.172 -1.29 1 98.88 103 SER A CA 1
ATOM 818 C C . SER A 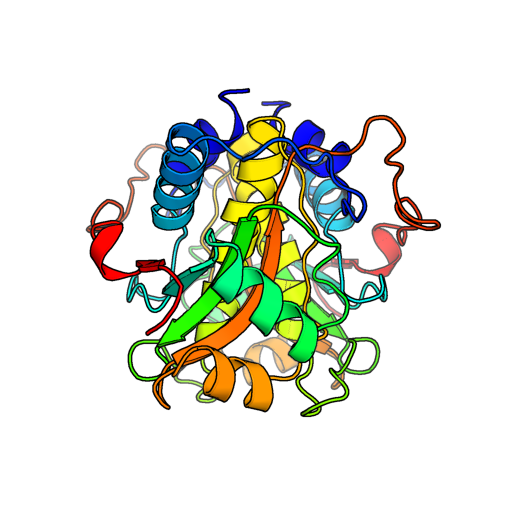1 103 ? 0.207 5.07 -2.473 1 98.88 103 SER A C 1
ATOM 820 O O . SER A 1 103 ? 1.09 5.684 -3.078 1 98.88 103 SER A O 1
ATOM 822 N N . HIS A 1 104 ? -1.076 5.152 -2.828 1 98.81 104 HIS A N 1
ATOM 823 C CA . HIS A 1 104 ? -1.51 6.086 -3.859 1 98.81 104 HIS A CA 1
ATOM 824 C C . HIS A 1 104 ? -1.132 7.52 -3.498 1 98.81 104 HIS A C 1
ATOM 826 O O . HIS A 1 104 ? -0.622 8.266 -4.34 1 98.81 104 HIS A O 1
ATOM 832 N N . ILE A 1 105 ? -1.347 7.855 -2.238 1 98.81 105 ILE A N 1
ATOM 833 C CA . ILE A 1 105 ? -1.018 9.195 -1.766 1 98.81 105 ILE A CA 1
ATOM 834 C C . ILE A 1 105 ? 0.49 9.422 -1.858 1 98.81 105 ILE A C 1
ATOM 836 O O . ILE A 1 105 ? 0.942 10.422 -2.428 1 98.81 105 ILE A O 1
ATOM 840 N N . MET A 1 106 ? 1.237 8.484 -1.396 1 98.75 106 MET A N 1
ATOM 841 C CA . MET A 1 106 ? 2.693 8.57 -1.348 1 98.75 106 MET A CA 1
ATOM 842 C C . MET A 1 106 ? 3.273 8.789 -2.742 1 98.75 106 MET A C 1
ATOM 844 O O . MET A 1 106 ? 4.102 9.672 -2.945 1 98.75 106 MET A O 1
ATOM 848 N N . PHE A 1 107 ? 2.785 8.062 -3.721 1 98.31 107 PHE A N 1
ATOM 849 C CA . PHE A 1 107 ? 3.326 8.164 -5.07 1 98.31 107 PHE A CA 1
ATOM 850 C C . PHE A 1 107 ? 2.805 9.422 -5.766 1 98.31 107 PHE A C 1
ATOM 852 O O . PHE A 1 107 ? 3.521 10.047 -6.547 1 98.31 107 PHE A O 1
ATOM 859 N N . THR A 1 108 ? 1.562 9.789 -5.488 1 98.19 108 THR A N 1
ATOM 860 C CA . THR A 1 108 ? 0.994 10.984 -6.109 1 98.19 108 THR A CA 1
ATOM 861 C C . THR A 1 108 ? 1.744 12.234 -5.668 1 98.19 108 THR A C 1
ATOM 863 O O . THR A 1 108 ? 2.088 13.086 -6.492 1 98.19 108 THR A O 1
ATOM 866 N N . VAL A 1 109 ? 2.014 12.359 -4.348 1 98 109 VAL A N 1
ATOM 867 C CA . VAL A 1 109 ? 2.693 13.539 -3.834 1 98 109 VAL A CA 1
ATOM 868 C C . VAL A 1 109 ? 4.059 13.688 -4.504 1 98 109 VAL A C 1
ATOM 870 O O . VAL A 1 109 ? 4.445 14.781 -4.906 1 98 109 VAL A O 1
ATOM 873 N N . ALA A 1 110 ? 4.77 12.609 -4.656 1 96.44 110 ALA A N 1
ATOM 874 C CA . ALA A 1 110 ? 6.07 12.633 -5.32 1 96.44 110 ALA A CA 1
ATOM 875 C C . ALA A 1 110 ? 5.934 13.023 -6.789 1 96.44 110 ALA A C 1
ATOM 877 O O . ALA A 1 110 ? 6.742 13.797 -7.312 1 96.44 110 ALA A O 1
ATOM 878 N N . ASP A 1 111 ? 4.938 12.531 -7.426 1 95.94 111 ASP A N 1
ATOM 879 C CA . ASP A 1 111 ? 4.711 12.742 -8.852 1 95.94 111 ASP A CA 1
ATOM 880 C C . ASP A 1 111 ? 4.414 14.211 -9.148 1 95.94 111 ASP A C 1
ATOM 882 O O . ASP A 1 111 ? 4.746 14.711 -10.227 1 95.94 111 ASP A O 1
ATOM 886 N N . ILE A 1 112 ? 3.809 14.93 -8.164 1 96.69 112 ILE A N 1
ATOM 887 C CA . ILE A 1 112 ? 3.359 16.281 -8.469 1 96.69 112 ILE A CA 1
ATOM 888 C C . ILE A 1 112 ? 4.277 17.297 -7.785 1 96.69 112 ILE A C 1
ATOM 890 O O . ILE A 1 112 ? 3.887 18.438 -7.559 1 96.69 112 ILE A O 1
ATOM 894 N N . GLY A 1 113 ? 5.398 16.828 -7.336 1 96.19 113 GLY A N 1
ATOM 895 C CA . GLY A 1 113 ? 6.457 17.719 -6.891 1 96.19 113 GLY A CA 1
ATOM 896 C C . GLY A 1 113 ? 6.371 18.062 -5.414 1 96.19 113 GLY A C 1
ATOM 897 O O . GLY A 1 113 ? 6.996 19.016 -4.957 1 96.19 113 GLY A O 1
ATOM 898 N N . LEU A 1 114 ? 5.543 17.375 -4.66 1 98.19 114 LEU A N 1
ATOM 899 C CA . LEU A 1 114 ? 5.48 17.484 -3.207 1 98.19 114 LEU A CA 1
ATOM 900 C C . LEU A 1 114 ? 6.273 16.359 -2.549 1 98.19 114 LEU A C 1
ATOM 902 O O . LEU A 1 114 ? 6.922 15.57 -3.234 1 98.19 114 LEU A O 1
ATOM 906 N N . GLY A 1 115 ? 6.406 16.406 -1.215 1 98.38 115 GLY A N 1
ATOM 907 C CA . GLY A 1 115 ? 7.023 15.359 -0.409 1 98.38 115 GLY A CA 1
ATOM 908 C C . GLY A 1 115 ? 6.156 14.906 0.752 1 98.38 115 GLY A C 1
ATOM 909 O O . GLY A 1 115 ? 5.215 15.609 1.137 1 98.38 115 GLY A O 1
ATOM 910 N N . THR A 1 116 ? 6.449 13.766 1.261 1 98.75 116 THR A N 1
ATOM 911 C CA . THR A 1 116 ? 5.77 13.227 2.434 1 98.75 116 THR A CA 1
ATOM 912 C C . THR A 1 116 ? 6.637 12.172 3.119 1 98.75 116 THR A C 1
ATOM 914 O O . THR A 1 116 ? 7.719 11.844 2.635 1 98.75 116 THR A O 1
ATOM 917 N N . THR A 1 117 ? 6.23 11.781 4.27 1 98.69 117 THR A N 1
ATOM 918 C CA . THR A 1 117 ? 6.742 10.625 4.996 1 98.69 117 THR A CA 1
ATOM 919 C C . THR A 1 117 ? 5.594 9.82 5.602 1 98.69 117 THR A C 1
ATOM 921 O O . THR A 1 117 ? 4.645 10.391 6.141 1 98.69 117 THR A O 1
ATOM 924 N N . TRP A 1 118 ? 5.641 8.5 5.371 1 98.88 118 TRP A N 1
ATOM 925 C CA . TRP A 1 118 ? 4.66 7.59 5.957 1 98.88 118 TRP A CA 1
ATOM 926 C C . TRP A 1 118 ? 4.871 7.461 7.461 1 98.88 118 TRP A C 1
ATOM 928 O O . TRP A 1 118 ? 5.867 6.891 7.91 1 98.88 118 TRP A O 1
ATOM 938 N N . ILE A 1 119 ? 3.898 7.965 8.273 1 98.88 119 ILE A N 1
ATOM 939 C CA . ILE A 1 119 ? 4.051 7.973 9.727 1 98.88 119 ILE A CA 1
ATOM 940 C C . ILE A 1 119 ? 3.115 6.938 10.344 1 98.88 119 ILE A C 1
ATOM 942 O O . ILE A 1 119 ? 1.892 7.066 10.258 1 98.88 119 ILE A O 1
ATOM 946 N N . ALA A 1 120 ? 3.699 5.957 10.914 1 98.62 120 ALA A N 1
ATOM 947 C CA . ALA A 1 120 ? 2.934 4.98 11.688 1 98.62 120 ALA A CA 1
ATOM 948 C C . ALA A 1 120 ? 3.059 5.25 13.18 1 98.62 120 ALA A C 1
ATOM 950 O O . ALA A 1 120 ? 2.275 4.73 13.984 1 98.62 120 ALA A O 1
ATOM 951 N N . HIS A 1 121 ? 4.082 6.059 13.539 1 98.62 121 HIS A N 1
ATOM 952 C CA . HIS A 1 121 ? 4.34 6.344 14.945 1 98.62 121 HIS A CA 1
ATOM 953 C C . HIS A 1 121 ? 3.439 7.465 15.453 1 98.62 121 HIS A C 1
ATOM 955 O O . HIS A 1 121 ? 3.863 8.625 15.523 1 98.62 121 HIS A O 1
ATOM 961 N N . PHE A 1 122 ? 2.25 7.125 15.836 1 98.81 122 PHE A N 1
ATOM 962 C CA . PHE A 1 122 ? 1.304 8.062 16.438 1 98.81 122 PHE A CA 1
ATOM 963 C C . PHE A 1 122 ? 0.482 7.383 17.516 1 98.81 122 PHE A C 1
ATOM 965 O O . PHE A 1 122 ? 0.396 6.152 17.562 1 98.81 122 PHE A O 1
ATOM 972 N N . ASP A 1 123 ? -0.092 8.117 18.406 1 98.81 123 ASP A N 1
ATOM 973 C CA . ASP A 1 123 ? -0.997 7.637 19.453 1 98.81 123 ASP A CA 1
ATOM 974 C C . ASP A 1 123 ? -2.443 7.637 18.953 1 98.81 123 ASP A C 1
ATOM 976 O O . ASP A 1 123 ? -3.07 8.695 18.859 1 98.81 123 ASP A O 1
ATOM 980 N N . PRO A 1 124 ? -2.984 6.445 18.688 1 98.62 124 PRO A N 1
ATOM 981 C CA . PRO A 1 124 ? -4.344 6.414 18.141 1 98.62 124 PRO A CA 1
ATOM 982 C C . PRO A 1 124 ? -5.375 7.012 19.094 1 98.62 124 PRO A C 1
ATOM 984 O O . PRO A 1 124 ? -6.375 7.582 18.641 1 98.62 124 PRO A O 1
ATOM 987 N N . THR A 1 125 ? -5.172 6.883 20.359 1 98.56 125 THR A N 1
ATOM 988 C CA . THR A 1 125 ? -6.09 7.453 21.344 1 98.56 125 THR A CA 1
ATOM 989 C C . THR A 1 125 ? -6.109 8.977 21.234 1 98.56 125 THR A C 1
ATOM 991 O O . THR A 1 125 ? -7.18 9.586 21.25 1 98.56 125 THR A O 1
ATOM 994 N N . LYS A 1 126 ? -4.938 9.562 21.109 1 98.81 126 LYS A N 1
ATOM 995 C CA . LYS A 1 126 ? -4.852 11.016 20.984 1 98.81 126 LYS A CA 1
ATOM 996 C C . LYS A 1 126 ? -5.434 11.492 19.656 1 98.81 126 LYS A C 1
ATOM 998 O O . LYS A 1 126 ? -6.098 12.531 19.594 1 98.81 126 LYS A O 1
ATOM 1003 N N . VAL A 1 127 ? -5.215 10.727 18.594 1 98.94 127 VAL A N 1
ATOM 1004 C CA . VAL A 1 127 ? -5.781 11.078 17.297 1 98.94 127 VAL A CA 1
ATOM 1005 C C . VAL A 1 127 ? -7.305 11.078 17.375 1 98.94 127 VAL A C 1
ATOM 1007 O O . VAL A 1 127 ? -7.957 12.016 16.906 1 98.94 127 VAL A O 1
ATOM 1010 N N . ARG A 1 128 ? -7.852 10.031 17.938 1 98.81 128 ARG A N 1
ATOM 1011 C CA . ARG A 1 128 ? -9.305 9.922 18.078 1 98.81 128 ARG A CA 1
ATOM 1012 C C . ARG A 1 128 ? -9.867 11.109 18.844 1 98.81 128 ARG A C 1
ATOM 1014 O O . ARG A 1 128 ? -10.867 11.703 18.422 1 98.81 128 ARG A O 1
ATOM 1021 N N . LYS A 1 129 ? -9.219 11.43 19.891 1 98.69 129 LYS A N 1
ATOM 1022 C CA . LYS A 1 129 ? -9.688 12.523 20.75 1 98.69 129 LYS A CA 1
ATOM 1023 C C . LYS A 1 129 ? -9.531 13.867 20.047 1 98.69 129 LYS A C 1
ATOM 1025 O O . LYS A 1 129 ? -10.461 14.672 20 1 98.69 129 LYS A O 1
ATOM 1030 N N . ALA A 1 130 ? -8.43 14.102 19.438 1 98.88 130 ALA A N 1
ATOM 1031 C CA . ALA A 1 130 ? -8.102 15.391 18.828 1 98.88 130 ALA A CA 1
ATOM 1032 C C . ALA A 1 130 ? -9.039 15.703 17.672 1 98.88 130 ALA A C 1
ATOM 1034 O O . ALA A 1 130 ? -9.375 16.875 17.438 1 98.88 130 ALA A O 1
ATOM 1035 N N . TYR A 1 131 ? -9.477 14.641 17 1 98.88 131 TYR A N 1
ATOM 1036 C CA . TYR A 1 131 ? -10.195 14.906 15.766 1 98.88 131 TYR A CA 1
ATOM 1037 C C . TYR A 1 131 ? -11.586 14.281 15.797 1 98.88 131 TYR A C 1
ATOM 1039 O O . TYR A 1 131 ? -12.242 14.148 14.758 1 98.88 131 TYR A O 1
ATOM 1047 N N . ASN A 1 132 ? -12.016 13.828 16.938 1 98.81 132 ASN A N 1
ATOM 1048 C CA . ASN A 1 132 ? -13.359 13.305 17.172 1 98.81 132 ASN A CA 1
ATOM 1049 C C . ASN A 1 132 ? -13.68 12.141 16.234 1 98.81 132 ASN A C 1
ATOM 1051 O O . ASN A 1 132 ? -14.75 12.109 15.625 1 98.81 132 ASN A O 1
ATOM 1055 N N . LEU A 1 133 ? -12.781 11.234 16.109 1 98.81 133 LEU A N 1
ATOM 1056 C CA . LEU A 1 133 ? -13.039 10.062 15.273 1 98.81 133 LEU A CA 1
ATOM 1057 C C . LEU A 1 133 ? -14.125 9.188 15.891 1 98.81 133 LEU A C 1
ATOM 1059 O O . LEU A 1 133 ? -14.031 8.797 17.062 1 98.81 133 LEU A O 1
ATOM 1063 N N . PRO A 1 134 ? -15.117 8.898 15.086 1 98.56 134 PRO A N 1
ATOM 1064 C CA . PRO A 1 134 ? -16.031 7.859 15.562 1 98.56 134 PRO A CA 1
ATOM 1065 C C . PRO A 1 134 ? -15.336 6.539 15.867 1 98.56 134 PRO A C 1
ATOM 1067 O O . PRO A 1 134 ? -14.242 6.285 15.344 1 98.56 134 PRO A O 1
ATOM 1070 N N . ASP A 1 135 ? -15.961 5.664 16.625 1 98.31 135 ASP A N 1
ATOM 1071 C CA . ASP A 1 135 ? -15.344 4.422 17.094 1 98.31 135 ASP A CA 1
ATOM 1072 C C . ASP A 1 135 ? -15.016 3.498 15.914 1 98.31 135 ASP A C 1
ATOM 1074 O O . ASP A 1 135 ? -14.047 2.746 15.961 1 98.31 135 ASP A O 1
ATOM 1078 N N . ASN A 1 136 ? -15.82 3.592 14.914 1 98.75 136 ASN A N 1
ATOM 1079 C CA . ASN A 1 136 ? -15.648 2.67 13.789 1 98.75 136 ASN A CA 1
ATOM 1080 C C . ASN A 1 136 ? -14.57 3.162 12.828 1 98.75 136 ASN A C 1
ATOM 1082 O O . ASN A 1 136 ? -14.195 2.447 11.898 1 98.75 136 ASN A O 1
ATOM 1086 N N . ILE A 1 137 ? -14.109 4.367 12.992 1 98.88 137 ILE A N 1
ATOM 1087 C CA . ILE A 1 137 ? -13.07 4.91 12.125 1 98.88 137 ILE A CA 1
ATOM 1088 C C . ILE A 1 137 ? -11.695 4.652 12.742 1 98.88 137 ILE A C 1
ATOM 1090 O O . ILE A 1 137 ? -11.375 5.191 13.805 1 98.88 137 ILE A O 1
ATOM 1094 N N . ILE A 1 138 ? -10.906 3.854 12.07 1 98.88 138 ILE A N 1
ATOM 1095 C CA . ILE A 1 138 ? -9.617 3.389 12.586 1 98.88 138 ILE A CA 1
ATOM 1096 C C . ILE A 1 138 ? -8.484 4.086 11.844 1 98.88 138 ILE A C 1
ATOM 1098 O O . ILE A 1 138 ? -8.336 3.928 10.633 1 98.88 138 ILE A O 1
ATOM 1102 N N . PRO A 1 139 ? -7.695 4.91 12.531 1 98.88 139 PRO A N 1
ATOM 1103 C CA . PRO A 1 139 ? -6.539 5.516 11.867 1 98.88 139 PRO A CA 1
ATOM 1104 C C . PRO A 1 139 ? -5.418 4.512 11.609 1 98.88 139 PRO A C 1
ATOM 1106 O O . PRO A 1 139 ? -5.148 3.646 12.445 1 98.88 139 PRO A O 1
ATOM 1109 N N . VAL A 1 140 ? -4.738 4.617 10.469 1 98.88 140 VAL A N 1
ATOM 1110 C CA . VAL A 1 140 ? -3.736 3.635 10.07 1 98.88 140 VAL A CA 1
ATOM 1111 C C . VAL A 1 140 ? -2.395 4.328 9.852 1 98.88 140 VAL A C 1
ATOM 1113 O O . VAL A 1 140 ? -1.347 3.805 10.242 1 98.88 140 VAL A O 1
ATOM 1116 N N . ALA A 1 141 ? -2.404 5.508 9.219 1 98.94 141 ALA A N 1
ATOM 1117 C CA . ALA A 1 141 ? -1.167 6.211 8.883 1 98.94 141 ALA A CA 1
ATOM 1118 C C . ALA A 1 141 ? -1.406 7.711 8.742 1 98.94 141 ALA A C 1
ATOM 1120 O O . ALA A 1 141 ? -2.516 8.141 8.422 1 98.94 141 ALA A O 1
ATOM 1121 N N . ILE A 1 142 ? -0.421 8.461 9.039 1 98.94 142 ILE A N 1
ATOM 1122 C CA . ILE A 1 142 ? -0.437 9.914 8.859 1 98.94 142 ILE A CA 1
ATOM 1123 C C . ILE A 1 142 ? 0.592 10.312 7.805 1 98.94 142 ILE A C 1
ATOM 1125 O O . ILE A 1 142 ? 1.711 9.789 7.789 1 98.94 142 ILE A O 1
ATOM 1129 N N . PHE A 1 143 ? 0.214 11.188 6.914 1 98.94 143 PHE A N 1
ATOM 1130 C CA . PHE A 1 143 ? 1.087 11.695 5.859 1 98.94 143 PHE A CA 1
ATOM 1131 C C . PHE A 1 143 ? 1.259 13.203 5.98 1 98.94 143 PHE A C 1
ATOM 1133 O O . PHE A 1 143 ? 0.412 13.969 5.516 1 98.94 143 PHE A O 1
ATOM 1140 N N . PRO A 1 144 ? 2.33 13.672 6.664 1 98.94 144 PRO A N 1
ATOM 1141 C CA . PRO A 1 144 ? 2.666 15.086 6.473 1 98.94 144 PRO A CA 1
ATOM 1142 C C . PRO A 1 144 ? 3.055 15.414 5.035 1 98.94 144 PRO A C 1
ATOM 1144 O O . PRO A 1 144 ? 3.803 14.656 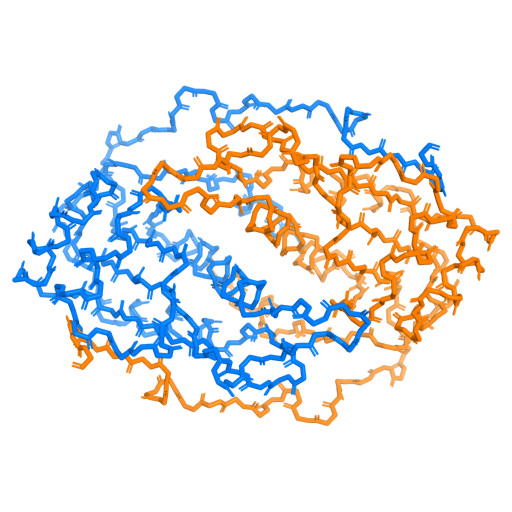4.406 1 98.94 144 PRO A O 1
ATOM 1147 N N . ILE A 1 145 ? 2.537 16.484 4.508 1 98.94 145 ILE A N 1
ATOM 1148 C CA . ILE A 1 145 ? 2.715 16.766 3.086 1 98.94 145 ILE A CA 1
ATOM 1149 C C . ILE A 1 145 ? 3.104 18.234 2.895 1 98.94 145 ILE A C 1
ATOM 1151 O O . ILE A 1 145 ? 2.533 19.109 3.529 1 98.94 145 ILE A O 1
ATOM 1155 N N . GLY A 1 146 ? 4 18.484 2.031 1 98.88 146 GLY A N 1
ATOM 1156 C CA . GLY A 1 146 ? 4.438 1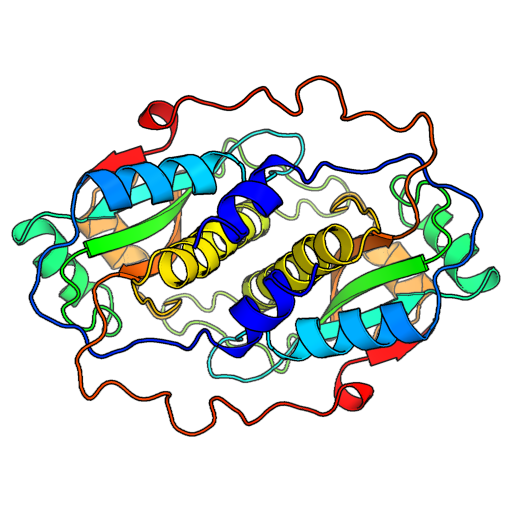9.828 1.665 1 98.88 146 GLY A CA 1
ATOM 1157 C C . GLY A 1 146 ? 5.57 19.828 0.654 1 98.88 146 GLY A C 1
ATOM 1158 O O . GLY A 1 146 ? 6.027 18.766 0.228 1 98.88 146 GLY A O 1
ATOM 1159 N N . TYR A 1 147 ? 5.938 20.984 0.266 1 98.81 147 TYR A N 1
ATOM 1160 C CA . TYR A 1 147 ? 7.141 21.109 -0.545 1 98.81 147 TYR A CA 1
ATOM 1161 C C . TYR A 1 147 ? 8.391 20.797 0.277 1 98.81 147 TYR A C 1
ATOM 1163 O O . TYR A 1 147 ? 8.539 21.312 1.393 1 98.81 147 TYR A O 1
ATOM 1171 N N . PRO A 1 148 ? 9.234 19.938 -0.286 1 98.56 148 PRO A N 1
ATOM 1172 C CA . PRO A 1 148 ? 10.477 19.719 0.448 1 98.56 148 PRO A CA 1
ATOM 1173 C C . PRO A 1 148 ? 11.289 21 0.65 1 98.56 148 PRO A C 1
ATOM 1175 O O . PRO A 1 148 ? 11.344 21.844 -0.244 1 98.56 148 PRO A O 1
ATOM 1178 N N . HIS A 1 149 ? 11.812 21.094 1.843 1 98.38 149 HIS A N 1
ATOM 1179 C CA . HIS A 1 149 ? 12.773 22.172 2.053 1 98.38 149 HIS A CA 1
ATOM 1180 C C . HIS A 1 149 ? 13.945 22.062 1.076 1 98.38 149 HIS A C 1
ATOM 1182 O O . HIS A 1 149 ? 14.352 20.953 0.712 1 98.38 149 HIS A O 1
ATOM 1188 N N . PRO A 1 150 ? 14.523 23.156 0.682 1 96.81 150 PRO A N 1
ATOM 1189 C CA . PRO A 1 150 ? 15.625 23.125 -0.276 1 96.81 150 PRO A CA 1
ATOM 1190 C C . PRO A 1 150 ? 16.797 22.266 0.213 1 96.81 150 PRO A C 1
ATOM 1192 O O . PRO A 1 150 ? 17.516 21.688 -0.598 1 96.81 150 PRO A O 1
ATOM 1195 N N . ASP A 1 151 ? 16.938 22.125 1.535 1 96.56 15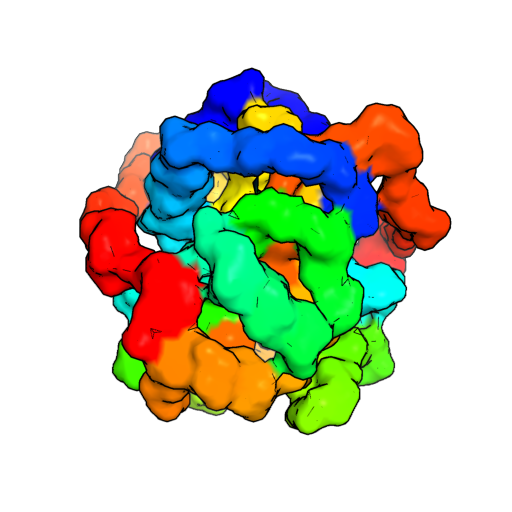1 ASP A N 1
ATOM 1196 C CA . ASP A 1 151 ? 18.047 21.375 2.105 1 96.56 151 ASP A CA 1
ATOM 1197 C C . ASP A 1 151 ? 17.609 19.969 2.51 1 96.56 151 ASP A C 1
ATOM 1199 O O . ASP A 1 151 ? 18.344 19.266 3.229 1 96.56 151 ASP A O 1
ATOM 1203 N N . CYS A 1 152 ? 16.438 19.656 2.15 1 96.62 152 CYS A N 1
ATOM 1204 C CA . CYS A 1 152 ? 15.945 18.328 2.529 1 96.62 152 CYS A CA 1
ATOM 1205 C C . CYS A 1 152 ? 16.766 17.234 1.847 1 96.62 152 CYS A C 1
ATOM 1207 O O . CYS A 1 152 ? 17.031 17.312 0.646 1 96.62 152 CYS A O 1
ATOM 1209 N N . VAL A 1 153 ? 17.172 16.25 2.619 1 95.31 153 VAL A N 1
ATOM 1210 C CA . VAL A 1 153 ? 17.906 15.102 2.098 1 95.31 153 VAL A CA 1
ATOM 1211 C C . VAL A 1 153 ? 17.312 13.812 2.658 1 95.31 153 VAL A C 1
ATOM 1213 O O . VAL A 1 153 ? 16.688 13.82 3.723 1 95.31 153 VAL A O 1
ATOM 1216 N N . PRO A 1 154 ? 17.5 12.727 1.932 1 96.5 154 PRO A N 1
ATOM 1217 C CA . PRO A 1 154 ? 17.047 11.453 2.494 1 96.5 154 PRO A CA 1
ATOM 1218 C C . PRO A 1 154 ? 17.734 11.109 3.812 1 96.5 154 PRO A C 1
ATOM 1220 O O . PRO A 1 154 ? 18.859 11.539 4.055 1 96.5 154 PRO A O 1
ATOM 1223 N N . ALA A 1 155 ? 17 10.406 4.676 1 95.12 155 ALA A N 1
ATOM 1224 C CA . ALA A 1 155 ? 17.594 9.93 5.926 1 95.12 155 ALA A CA 1
ATOM 1225 C C . ALA A 1 155 ? 18.781 9.023 5.656 1 95.12 155 ALA A C 1
ATOM 1227 O O . ALA A 1 155 ? 18.875 8.398 4.594 1 95.12 155 ALA A O 1
ATOM 1228 N N . PRO A 1 156 ? 19.562 8.945 6.789 1 92.19 156 PRO A N 1
ATOM 1229 C CA . PRO A 1 156 ? 20.656 7.965 6.668 1 92.19 156 PRO A CA 1
ATOM 1230 C C . PRO A 1 156 ? 20.141 6.539 6.477 1 92.19 156 PRO A C 1
ATOM 1232 O O . PRO A 1 156 ? 19.156 6.137 7.113 1 92.19 156 PRO A O 1
ATOM 1235 N N . GLY A 1 157 ? 20.406 5.82 5.574 1 93.06 157 GLY A N 1
ATOM 1236 C CA . GLY A 1 157 ? 20 4.438 5.379 1 93.06 157 GLY A CA 1
ATOM 1237 C C . GLY A 1 157 ? 18.969 4.27 4.281 1 93.06 157 GLY A C 1
ATOM 1238 O O . GLY A 1 157 ? 18.562 3.146 3.975 1 93.06 157 GLY A O 1
ATOM 1239 N N . HIS A 1 158 ? 18.516 5.414 3.807 1 95.12 158 HIS A N 1
ATOM 1240 C CA . HIS A 1 158 ? 17.469 5.391 2.789 1 95.12 158 HIS A CA 1
ATOM 1241 C C . HIS A 1 158 ? 17.797 4.387 1.688 1 95.12 158 HIS A C 1
ATOM 1243 O O . HIS A 1 158 ? 16.906 3.699 1.184 1 95.12 158 HIS A O 1
ATOM 1249 N N . THR A 1 159 ? 19.062 4.184 1.438 1 93.94 159 THR A N 1
ATOM 1250 C CA . THR A 1 159 ? 19.438 3.33 0.315 1 93.94 159 THR A CA 1
ATOM 1251 C C . THR A 1 159 ? 19.922 1.967 0.808 1 93.94 159 THR A C 1
ATOM 1253 O O . THR A 1 159 ? 20.344 1.13 0.012 1 93.94 159 THR A O 1
ATOM 1256 N N . LYS A 1 160 ? 19.891 1.821 2.131 1 96.5 160 LYS A N 1
ATOM 1257 C CA . LYS A 1 160 ? 20.25 0.516 2.676 1 96.5 160 LYS A CA 1
ATOM 1258 C C . LYS A 1 160 ? 19.094 -0.475 2.533 1 96.5 160 LYS A C 1
ATOM 1260 O O . LYS A 1 160 ? 18.141 -0.433 3.305 1 96.5 160 LYS A O 1
ATOM 1265 N N . ARG A 1 161 ? 19.219 -1.33 1.596 1 96.81 161 ARG A N 1
ATOM 1266 C CA . ARG A 1 161 ? 18.203 -2.34 1.307 1 96.81 161 ARG A CA 1
ATOM 1267 C C . ARG A 1 161 ? 18.828 -3.73 1.219 1 96.81 161 ARG A C 1
ATOM 1269 O O . ARG A 1 161 ? 19.938 -3.887 0.712 1 96.81 161 ARG A O 1
ATOM 1276 N N . PHE A 1 162 ? 18.078 -4.68 1.684 1 97.38 162 PHE A N 1
ATOM 1277 C CA . PHE A 1 162 ? 18.516 -6.062 1.512 1 97.38 162 PHE A CA 1
ATOM 1278 C C . PHE A 1 162 ? 18.625 -6.414 0.034 1 97.38 162 PHE A C 1
ATOM 1280 O O . PHE A 1 162 ? 17.906 -5.859 -0.8 1 97.38 162 PHE A O 1
ATOM 1287 N N . ASP A 1 163 ? 19.562 -7.34 -0.214 1 97.88 163 ASP A N 1
ATOM 1288 C CA . ASP A 1 163 ? 19.562 -7.945 -1.541 1 97.88 163 ASP A CA 1
ATOM 1289 C C . ASP A 1 163 ? 18.25 -8.68 -1.807 1 97.88 163 ASP A C 1
ATOM 1291 O O . ASP A 1 163 ? 17.672 -9.281 -0.896 1 97.88 163 ASP A O 1
ATOM 1295 N N . VAL A 1 164 ? 17.875 -8.695 -3.047 1 98.44 164 VAL A N 1
ATOM 1296 C CA . VAL A 1 164 ? 16.625 -9.344 -3.445 1 98.44 164 VAL A CA 1
ATOM 1297 C C . VAL A 1 164 ? 16.594 -10.781 -2.932 1 98.44 164 VAL A C 1
ATOM 1299 O O . VAL A 1 164 ? 15.547 -11.281 -2.527 1 98.44 164 VAL A O 1
ATOM 1302 N N . SER A 1 165 ? 17.703 -11.422 -2.9 1 98.06 165 SER A N 1
ATOM 1303 C CA . SER A 1 165 ? 17.797 -12.82 -2.5 1 98.06 165 SER A CA 1
ATOM 1304 C C . SER A 1 165 ? 17.516 -12.992 -1.012 1 98.06 165 SER A C 1
ATOM 1306 O O . SER A 1 165 ? 17.219 -14.094 -0.551 1 98.06 165 SER A O 1
ATOM 1308 N N . GLU A 1 166 ? 17.609 -11.93 -0.235 1 97.81 166 GLU A N 1
ATOM 1309 C CA . GLU A 1 166 ? 17.453 -12.016 1.214 1 97.81 166 GLU A CA 1
ATOM 1310 C C . GLU A 1 166 ? 15.977 -12.039 1.613 1 97.81 166 GLU A C 1
ATOM 1312 O O . GLU A 1 166 ? 15.633 -12.453 2.725 1 97.81 166 GLU A O 1
ATOM 1317 N N . PHE A 1 167 ? 15.07 -11.609 0.665 1 98.31 167 PHE A N 1
ATOM 1318 C CA . PHE A 1 167 ? 13.672 -11.586 1.064 1 98.31 167 PHE A CA 1
ATOM 1319 C C . PHE A 1 167 ? 12.805 -12.328 0.055 1 98.31 167 PHE A C 1
ATOM 1321 O O . PHE A 1 167 ? 11.578 -12.25 0.102 1 98.31 167 PHE A O 1
ATOM 1328 N N . THR A 1 168 ? 13.445 -13.047 -0.897 1 98.81 168 THR A N 1
ATOM 1329 C CA . THR A 1 168 ? 12.703 -13.766 -1.921 1 98.81 168 THR A CA 1
ATOM 1330 C C . THR A 1 168 ? 12.945 -15.266 -1.812 1 98.81 168 THR A C 1
ATOM 1332 O O . THR A 1 168 ? 14.086 -15.703 -1.625 1 98.81 168 THR A O 1
ATOM 1335 N N . THR A 1 169 ? 11.953 -16.047 -1.85 1 98.81 169 THR A N 1
ATOM 1336 C CA . THR A 1 169 ? 11.969 -17.5 -1.926 1 98.81 169 THR A CA 1
ATOM 1337 C C . THR A 1 169 ? 11.148 -18 -3.115 1 98.81 169 THR A C 1
ATOM 1339 O O . THR A 1 169 ? 10.062 -17.484 -3.379 1 98.81 169 THR A O 1
ATOM 1342 N N . TYR A 1 170 ? 11.656 -18.984 -3.834 1 98.69 170 TYR A N 1
ATOM 1343 C CA . TYR A 1 170 ? 10.953 -19.5 -5.004 1 98.69 170 TYR A CA 1
ATOM 1344 C C . TYR A 1 170 ? 10.266 -20.828 -4.684 1 98.69 170 TYR A C 1
ATOM 1346 O O . TYR A 1 170 ? 10.875 -21.734 -4.109 1 98.69 170 TYR A O 1
ATOM 1354 N N . ASN A 1 171 ? 9.023 -20.891 -4.844 1 98.75 171 ASN A N 1
ATOM 1355 C CA . ASN A 1 171 ? 8.156 -22.062 -4.918 1 98.75 171 ASN A CA 1
ATOM 1356 C C . ASN A 1 171 ? 7.895 -22.656 -3.537 1 98.75 171 ASN A C 1
ATOM 1358 O O . ASN A 1 171 ? 6.805 -23.172 -3.27 1 98.75 171 ASN A O 1
ATOM 1362 N N . SER A 1 172 ? 8.852 -22.562 -2.662 1 98.06 172 SER A N 1
ATOM 1363 C CA . SER A 1 172 ? 8.641 -23.094 -1.318 1 98.06 172 SER A CA 1
ATOM 1364 C C . SER A 1 172 ? 9.664 -22.531 -0.337 1 98.06 172 SER A C 1
ATOM 1366 O O . SER A 1 172 ? 10.836 -22.344 -0.688 1 98.06 172 SER A O 1
ATOM 1368 N N . PHE A 1 173 ? 9.195 -22.328 0.91 1 97.75 173 PHE A N 1
ATOM 1369 C CA . PHE A 1 173 ? 10.133 -21.938 1.956 1 97.75 173 PHE A CA 1
ATOM 1370 C C . PHE A 1 173 ? 10.961 -23.125 2.418 1 97.75 173 PHE A C 1
ATOM 1372 O O . PHE A 1 173 ? 10.477 -24.266 2.406 1 97.75 173 PHE A O 1
ATOM 1379 N N . MET B 1 1 ? 5.238 14.461 -15.086 1 49.12 1 MET B N 1
ATOM 1380 C CA . MET B 1 1 ? 4.52 14.523 -13.82 1 49.12 1 MET B CA 1
ATOM 1381 C C . MET B 1 1 ? 3.266 13.656 -13.867 1 49.12 1 MET B C 1
ATOM 1383 O O . MET B 1 1 ? 2.723 13.289 -12.82 1 49.12 1 MET B O 1
ATOM 1387 N N . LYS B 1 2 ? 2.699 13.531 -15.07 1 61.56 2 LYS B N 1
ATOM 1388 C CA . LYS B 1 2 ? 1.391 12.93 -15.32 1 61.56 2 LYS B CA 1
ATOM 1389 C C . LYS B 1 2 ? 1.479 11.406 -15.359 1 61.56 2 LYS B C 1
ATOM 1391 O O . LYS B 1 2 ? 0.466 10.727 -15.531 1 61.56 2 LYS B O 1
ATOM 1396 N N . GLU B 1 3 ? 2.467 11.016 -14.711 1 86.94 3 GLU B N 1
ATOM 1397 C CA . GLU B 1 3 ? 2.781 9.625 -15.031 1 86.94 3 GLU B CA 1
ATOM 1398 C C . GLU B 1 3 ? 2.127 8.672 -14.031 1 86.94 3 GLU B C 1
ATOM 1400 O O . GLU B 1 3 ? 1.328 7.816 -14.422 1 86.94 3 GLU B O 1
ATOM 1405 N N . PHE B 1 4 ? 1.997 9.102 -12.695 1 95.56 4 PHE B N 1
ATOM 1406 C CA . PHE B 1 4 ? 1.447 8.117 -11.766 1 95.56 4 PHE B CA 1
ATOM 1407 C C . PHE B 1 4 ? -0.074 8.094 -11.852 1 95.56 4 PHE B C 1
ATOM 1409 O O . PHE B 1 4 ? -0.685 7.02 -11.797 1 95.56 4 PHE B O 1
ATOM 1416 N N . LYS B 1 5 ? -0.648 9.258 -11.992 1 94.69 5 LYS B N 1
ATOM 1417 C CA . LYS B 1 5 ? -2.104 9.32 -12.094 1 94.69 5 LYS B CA 1
ATOM 1418 C C . LYS B 1 5 ? -2.609 8.484 -13.266 1 94.69 5 LYS B C 1
ATOM 1420 O O . LYS B 1 5 ? -3.619 7.789 -13.141 1 94.69 5 LYS B O 1
ATOM 1425 N N . ALA B 1 6 ? -1.914 8.586 -14.359 1 95.06 6 ALA B N 1
ATOM 1426 C CA . ALA B 1 6 ? -2.287 7.793 -15.523 1 95.06 6 ALA B CA 1
ATOM 1427 C C . ALA B 1 6 ? -2.199 6.301 -15.227 1 95.06 6 ALA B C 1
ATOM 1429 O O . ALA B 1 6 ? -3.092 5.531 -15.594 1 95.06 6 ALA B O 1
ATOM 1430 N N . LEU B 1 7 ? -1.116 5.91 -14.555 1 96.12 7 LEU B N 1
ATOM 1431 C CA . LEU B 1 7 ? -0.919 4.512 -14.188 1 96.12 7 LEU B CA 1
ATOM 1432 C C . LEU B 1 7 ? -2.029 4.035 -13.258 1 96.12 7 LEU B C 1
ATOM 1434 O O . LEU B 1 7 ? -2.6 2.961 -13.469 1 96.12 7 LEU B O 1
ATOM 1438 N N . ALA B 1 8 ? -2.361 4.859 -12.211 1 96.19 8 ALA B N 1
ATOM 1439 C CA . ALA B 1 8 ? -3.406 4.531 -11.25 1 96.19 8 ALA B CA 1
ATOM 1440 C C . ALA B 1 8 ? -4.773 4.445 -11.922 1 96.19 8 ALA B C 1
ATOM 1442 O O . ALA B 1 8 ? -5.621 3.648 -11.523 1 96.19 8 ALA B O 1
ATOM 1443 N N . THR B 1 9 ? -4.969 5.227 -12.93 1 95.12 9 THR B N 1
ATOM 1444 C CA . THR B 1 9 ? -6.238 5.266 -13.656 1 95.12 9 THR B CA 1
ATOM 1445 C C . THR B 1 9 ? -6.363 4.07 -14.594 1 95.12 9 THR B C 1
ATOM 1447 O O . THR B 1 9 ? -7.438 3.475 -14.711 1 95.12 9 THR B O 1
ATOM 1450 N N . GLU B 1 10 ? -5.301 3.699 -15.203 1 94.31 10 GLU B N 1
ATOM 1451 C CA . GLU B 1 10 ? -5.332 2.727 -16.297 1 94.31 10 GLU B CA 1
ATOM 1452 C C . GLU B 1 10 ? -5.328 1.299 -15.758 1 94.31 10 GLU B C 1
ATOM 1454 O O . GLU B 1 10 ? -5.887 0.395 -16.375 1 94.31 10 GLU B O 1
ATOM 1459 N N . ARG B 1 11 ? -4.66 1.137 -14.648 1 96.12 11 ARG B N 1
ATOM 1460 C CA . ARG B 1 11 ? -4.578 -0.228 -14.141 1 96.12 11 ARG B CA 1
ATOM 1461 C C . ARG B 1 11 ? -5.953 -0.735 -13.711 1 96.12 11 ARG B C 1
ATOM 1463 O O . ARG B 1 11 ? -6.797 0.043 -13.266 1 96.12 11 ARG B O 1
ATOM 1470 N N . TYR B 1 12 ? -6.227 -2.018 -13.844 1 97.88 12 TYR B N 1
ATOM 1471 C CA . TYR B 1 12 ? -7.398 -2.717 -13.336 1 97.88 12 TYR B CA 1
ATOM 1472 C C . TYR B 1 12 ? -7.047 -4.137 -12.906 1 97.88 12 TYR B C 1
ATOM 1474 O O . TYR B 1 12 ? -5.949 -4.621 -13.188 1 97.88 12 TYR B O 1
ATOM 1482 N N . SER B 1 13 ? -7.934 -4.719 -12.133 1 98.44 13 SER B N 1
ATOM 1483 C CA . SER B 1 13 ? -7.734 -6.102 -11.711 1 98.44 13 SER B CA 1
ATOM 1484 C C . SER B 1 13 ? -7.875 -7.066 -12.891 1 98.44 13 SER B C 1
ATOM 1486 O O . SER B 1 13 ? -8.977 -7.242 -13.422 1 98.44 13 SER B O 1
ATOM 1488 N N . VAL B 1 14 ? -6.746 -7.633 -13.258 1 98.69 14 VAL B N 1
ATOM 1489 C CA . VAL B 1 14 ? -6.727 -8.602 -14.344 1 98.69 14 VAL B CA 1
ATOM 1490 C C . VAL B 1 14 ? -7.059 -9.992 -13.812 1 98.69 14 VAL B C 1
ATOM 1492 O O . VAL B 1 14 ? -6.395 -10.484 -12.898 1 98.69 14 VAL B O 1
ATOM 1495 N N . ARG B 1 15 ? -8.039 -10.633 -14.383 1 98.38 15 ARG B N 1
ATOM 1496 C CA . ARG B 1 15 ? -8.508 -11.922 -13.883 1 98.38 15 ARG B CA 1
ATOM 1497 C C . ARG B 1 15 ? -8.57 -12.953 -15.008 1 98.38 15 ARG B C 1
ATOM 1499 O O . ARG B 1 15 ? -9.156 -14.023 -14.836 1 98.38 15 ARG B O 1
ATOM 1506 N N . LYS B 1 16 ? -8.125 -12.57 -16.125 1 98.5 16 LYS B N 1
ATOM 1507 C CA . LYS B 1 16 ? -7.949 -13.438 -17.297 1 98.5 16 LYS B CA 1
ATOM 1508 C C . LYS B 1 16 ? -6.586 -13.211 -17.938 1 98.5 16 LYS B C 1
ATOM 1510 O O . LYS B 1 16 ? -6.281 -12.109 -18.391 1 98.5 16 LYS B O 1
ATOM 1515 N N . PHE B 1 17 ? -5.824 -14.312 -18.062 1 98.62 17 PHE B N 1
ATOM 1516 C CA . PHE B 1 17 ? -4.438 -14.164 -18.5 1 98.62 17 PHE B CA 1
ATOM 1517 C C . PHE B 1 17 ? -4.184 -14.93 -19.797 1 98.62 17 PHE B C 1
ATOM 1519 O O . PHE B 1 17 ? -4.852 -15.93 -20.062 1 98.62 17 PHE B O 1
ATOM 1526 N N . ASP B 1 18 ? -3.271 -14.367 -20.531 1 97.94 18 ASP B N 1
ATOM 1527 C CA . ASP B 1 18 ? -2.668 -15.141 -21.625 1 97.94 18 ASP B CA 1
ATOM 1528 C C . ASP B 1 18 ? -1.798 -16.266 -21.078 1 97.94 18 ASP B C 1
ATOM 1530 O O . ASP B 1 18 ? -1.365 -16.219 -19.922 1 97.94 18 ASP B O 1
ATOM 1534 N N . THR B 1 19 ? -1.46 -17.266 -21.891 1 95.12 19 THR B N 1
ATOM 1535 C CA . THR B 1 19 ? -0.686 -18.422 -21.438 1 95.12 19 THR B CA 1
ATOM 1536 C C . THR B 1 19 ? 0.811 -18.141 -21.562 1 95.12 19 THR B C 1
ATOM 1538 O O . THR B 1 19 ? 1.63 -18.891 -21.031 1 95.12 19 THR B O 1
ATOM 1541 N N . ARG B 1 20 ? 1.164 -17.031 -22.156 1 95.56 20 ARG B N 1
ATOM 1542 C CA . ARG B 1 20 ? 2.564 -16.672 -22.344 1 95.56 20 ARG B CA 1
ATOM 1543 C C . ARG B 1 20 ? 3.273 -16.531 -21 1 95.56 20 ARG B C 1
ATOM 1545 O O . ARG B 1 20 ? 2.758 -15.898 -20.078 1 95.56 20 ARG B O 1
ATOM 1552 N N . PRO B 1 21 ? 4.398 -17.297 -20.906 1 97.62 21 PRO B N 1
ATOM 1553 C CA . PRO B 1 21 ? 5.145 -17.156 -19.656 1 97.62 21 PRO B CA 1
ATOM 1554 C C . PRO B 1 21 ? 5.672 -15.734 -19.438 1 97.62 21 PRO B C 1
ATOM 1556 O O . PRO B 1 21 ? 5.828 -14.977 -20.391 1 97.62 21 PRO B O 1
ATOM 1559 N N . VAL B 1 22 ? 5.852 -15.391 -18.219 1 98.69 22 VAL B N 1
ATOM 1560 C CA . VAL B 1 22 ? 6.48 -14.117 -17.891 1 98.69 22 VAL B CA 1
ATOM 1561 C C . VAL B 1 22 ? 8 -14.266 -17.938 1 98.69 22 VAL B C 1
ATOM 1563 O O . VAL B 1 22 ? 8.562 -15.172 -17.328 1 98.69 22 VAL B O 1
ATOM 1566 N N . GLU B 1 23 ? 8.633 -13.398 -18.594 1 98.31 23 GLU B N 1
ATOM 1567 C CA . GLU B 1 23 ? 10.086 -13.445 -18.734 1 98.31 23 GLU B CA 1
ATOM 1568 C C . GLU B 1 23 ? 10.773 -13.195 -17.391 1 98.31 23 GLU B C 1
ATOM 1570 O O . GLU B 1 23 ? 10.328 -12.359 -16.609 1 98.31 23 GLU B O 1
ATOM 1575 N N . GLN B 1 24 ? 11.883 -13.914 -17.219 1 98 24 GLN B N 1
ATOM 1576 C CA . GLN B 1 24 ? 12.633 -13.75 -15.984 1 98 24 GLN B CA 1
ATOM 1577 C C . GLN B 1 24 ? 13.078 -12.305 -15.797 1 98 24 GLN B C 1
ATOM 1579 O O . GLN B 1 24 ? 13.141 -11.805 -14.672 1 98 24 GLN B O 1
ATOM 1584 N N . GLU B 1 25 ? 13.43 -11.656 -16.859 1 98 25 GLU B N 1
ATOM 1585 C CA . GLU B 1 25 ? 13.852 -10.258 -16.781 1 98 25 GLU B CA 1
ATOM 1586 C C . GLU B 1 25 ? 12.773 -9.391 -16.141 1 98 25 GLU B C 1
ATOM 1588 O O . GLU B 1 25 ? 13.086 -8.484 -15.352 1 98 25 GLU B O 1
ATOM 1593 N N . LYS B 1 26 ? 11.516 -9.617 -16.453 1 98 26 LYS B N 1
ATOM 1594 C CA . LYS B 1 26 ? 10.414 -8.859 -15.883 1 98 26 LYS B CA 1
ATOM 1595 C C . LYS B 1 26 ? 10.211 -9.211 -14.406 1 98 26 LYS B C 1
ATOM 1597 O O . LYS B 1 26 ? 9.891 -8.344 -13.594 1 98 26 LYS B O 1
ATOM 1602 N N . VAL B 1 27 ? 10.43 -10.492 -14.07 1 98.62 27 VAL B N 1
ATOM 1603 C CA . VAL B 1 27 ? 10.383 -10.898 -12.664 1 98.62 27 VAL B CA 1
ATOM 1604 C C . VAL B 1 27 ? 11.461 -10.164 -11.875 1 98.62 27 VAL B C 1
ATOM 1606 O O . VAL B 1 27 ? 11.211 -9.68 -10.773 1 98.62 27 VAL B O 1
ATOM 1609 N N . ASP B 1 28 ? 12.641 -10.062 -12.484 1 98.25 28 ASP B N 1
ATOM 1610 C CA . ASP B 1 28 ? 13.75 -9.375 -11.828 1 98.25 28 ASP B CA 1
ATOM 1611 C C . ASP B 1 28 ? 13.422 -7.902 -11.594 1 98.25 28 ASP B C 1
ATOM 1613 O O . ASP B 1 28 ? 13.703 -7.363 -10.523 1 98.25 28 ASP B O 1
ATOM 1617 N N . ILE B 1 29 ? 12.844 -7.238 -12.578 1 97.62 29 ILE B N 1
ATOM 1618 C CA . ILE B 1 29 ? 12.438 -5.844 -12.445 1 97.62 29 ILE B CA 1
ATOM 1619 C C . ILE B 1 29 ? 11.43 -5.707 -11.312 1 97.62 29 ILE B C 1
ATOM 1621 O O . ILE B 1 29 ? 11.555 -4.816 -10.461 1 97.62 29 ILE B O 1
ATOM 1625 N N . LEU B 1 30 ? 10.5 -6.609 -11.258 1 98.12 30 LEU B N 1
ATOM 1626 C CA . LEU B 1 30 ? 9.461 -6.602 -10.242 1 98.12 30 LEU B CA 1
ATOM 1627 C C . LEU B 1 30 ? 10.062 -6.691 -8.844 1 98.12 30 LEU B C 1
ATOM 1629 O O . LEU B 1 30 ? 9.695 -5.918 -7.957 1 98.12 30 LEU B O 1
ATOM 1633 N N . LEU B 1 31 ? 10.969 -7.594 -8.664 1 98.69 31 LEU B N 1
ATOM 1634 C CA . LEU B 1 31 ? 11.562 -7.824 -7.355 1 98.69 31 LEU B CA 1
ATOM 1635 C C . LEU B 1 31 ? 12.453 -6.66 -6.949 1 98.69 31 LEU B C 1
ATOM 1637 O O . LEU B 1 31 ? 12.508 -6.293 -5.773 1 98.69 31 LEU B O 1
ATOM 1641 N N . GLU B 1 32 ? 13.133 -6.039 -7.91 1 98.12 32 GLU B N 1
ATOM 1642 C CA . GLU B 1 32 ? 13.969 -4.871 -7.621 1 98.12 32 GLU B CA 1
ATOM 1643 C C . GLU B 1 32 ? 13.117 -3.684 -7.184 1 98.12 32 GLU B C 1
ATOM 1645 O O . GLU B 1 32 ? 13.508 -2.932 -6.289 1 98.12 32 GLU B O 1
ATOM 1650 N N . VAL B 1 33 ? 12 -3.52 -7.836 1 97.94 33 VAL B N 1
ATOM 1651 C CA . VAL B 1 33 ? 11.133 -2.41 -7.465 1 97.94 33 VAL B CA 1
ATOM 1652 C C . VAL B 1 33 ? 10.492 -2.686 -6.105 1 97.94 33 VAL B C 1
ATOM 1654 O O . VAL B 1 33 ? 10.328 -1.771 -5.293 1 97.94 33 VAL B O 1
ATOM 1657 N N . ALA B 1 34 ? 10.109 -3.961 -5.859 1 98.44 34 ALA B N 1
ATOM 1658 C CA . ALA B 1 34 ? 9.578 -4.344 -4.551 1 98.44 34 ALA B CA 1
ATOM 1659 C C . ALA B 1 34 ? 10.578 -4.023 -3.441 1 98.44 34 ALA B C 1
ATOM 1661 O O . ALA B 1 34 ? 10.188 -3.607 -2.348 1 98.44 34 ALA B O 1
ATOM 1662 N N . ARG B 1 35 ? 11.828 -4.129 -3.734 1 98 35 ARG B N 1
ATOM 1663 C CA . ARG B 1 35 ? 12.922 -3.887 -2.801 1 98 35 ARG B CA 1
ATOM 1664 C C . ARG B 1 35 ? 12.969 -2.422 -2.379 1 98 35 ARG B C 1
ATOM 1666 O O . ARG B 1 35 ? 13.461 -2.098 -1.298 1 98 35 ARG B O 1
ATOM 1673 N N . LEU B 1 36 ? 12.438 -1.554 -3.197 1 97.88 36 LEU B N 1
ATOM 1674 C CA . LEU B 1 36 ? 12.516 -0.114 -2.971 1 97.88 36 LEU B CA 1
ATOM 1675 C C . LEU B 1 36 ? 11.422 0.343 -2.006 1 97.88 36 LEU B C 1
ATOM 1677 O O . LEU B 1 36 ? 11.438 1.484 -1.539 1 97.88 36 LEU B O 1
ATOM 1681 N N . ALA B 1 37 ? 10.445 -0.562 -1.688 1 98.5 37 ALA B N 1
ATOM 1682 C CA . ALA B 1 37 ? 9.344 -0.184 -0.81 1 98.5 37 ALA B CA 1
ATOM 1683 C C . ALA B 1 37 ? 9.852 0.23 0.567 1 98.5 37 ALA B C 1
ATOM 1685 O O . ALA B 1 37 ? 10.711 -0.446 1.148 1 98.5 37 ALA B O 1
ATOM 1686 N N . PRO B 1 38 ? 9.375 1.387 1.09 1 98.44 38 PRO B N 1
ATOM 1687 C CA . PRO B 1 38 ? 9.711 1.699 2.482 1 98.44 38 PRO B CA 1
ATOM 1688 C C . PRO B 1 38 ? 9.039 0.75 3.475 1 98.44 38 PRO B C 1
ATOM 1690 O O . PRO B 1 38 ? 7.977 0.202 3.188 1 98.44 38 PRO B O 1
ATOM 1693 N N . THR B 1 39 ? 9.695 0.52 4.578 1 98.5 39 THR B N 1
ATOM 1694 C CA . THR B 1 39 ? 9.156 -0.227 5.707 1 98.5 39 THR B CA 1
ATOM 1695 C C . THR B 1 39 ? 9.438 0.501 7.02 1 98.5 39 THR B C 1
ATOM 1697 O O . THR B 1 39 ? 10.344 1.333 7.094 1 98.5 39 THR B O 1
ATOM 1700 N N . ALA B 1 40 ? 8.562 0.252 7.949 1 98.5 40 ALA B N 1
ATOM 1701 C CA . ALA B 1 40 ? 8.727 0.881 9.258 1 98.5 40 ALA B CA 1
ATOM 1702 C C . ALA B 1 40 ? 10.133 0.64 9.805 1 98.5 40 ALA B C 1
ATOM 1704 O O . ALA B 1 40 ? 10.586 -0.504 9.883 1 98.5 40 ALA B O 1
ATOM 1705 N N . HIS B 1 41 ? 10.859 1.798 10.117 1 97.5 41 HIS B N 1
ATOM 1706 C CA . HIS B 1 41 ? 12.203 1.788 10.68 1 97.5 41 HIS B CA 1
ATOM 1707 C C . HIS B 1 41 ? 13.195 1.132 9.727 1 97.5 41 HIS B C 1
ATOM 1709 O O . HIS B 1 41 ? 14.312 0.794 10.125 1 97.5 41 HIS B O 1
ATOM 1715 N N . ASN B 1 42 ? 12.727 0.896 8.523 1 98 42 ASN B N 1
ATOM 1716 C CA . ASN B 1 42 ? 13.508 0.176 7.527 1 98 42 ASN B CA 1
ATOM 1717 C C . ASN B 1 42 ? 13.93 -1.202 8.031 1 98 42 ASN B C 1
ATOM 1719 O O . ASN B 1 42 ? 15.039 -1.66 7.746 1 98 42 ASN B O 1
ATOM 1723 N N . TYR B 1 43 ? 13.039 -1.853 8.758 1 98.56 43 TYR B N 1
ATOM 1724 C CA . TYR B 1 43 ? 13.32 -3.188 9.273 1 98.56 43 TYR B CA 1
ATOM 1725 C C . TYR B 1 43 ? 13.195 -4.234 8.172 1 98.56 43 TYR B C 1
ATOM 1727 O O . TYR B 1 43 ? 13.656 -5.367 8.336 1 98.56 43 TYR B O 1
ATOM 1735 N N . GLN B 1 44 ? 12.586 -3.916 7.098 1 98.75 44 GLN B N 1
ATOM 1736 C CA . GLN B 1 44 ? 12.477 -4.715 5.879 1 98.75 44 GLN B CA 1
ATOM 1737 C C . GLN B 1 44 ? 11.992 -6.125 6.188 1 98.75 44 GLN B C 1
ATOM 1739 O O . GLN B 1 44 ? 12.664 -7.105 5.859 1 98.75 44 GLN B O 1
ATOM 1744 N N . PRO B 1 45 ? 10.719 -6.207 6.754 1 98.88 45 PRO B N 1
ATOM 1745 C CA . PRO B 1 45 ? 10.195 -7.508 7.172 1 98.88 45 PRO B CA 1
ATOM 1746 C C . PRO B 1 45 ? 9.602 -8.305 6.016 1 98.88 45 PRO B C 1
ATOM 1748 O O . PRO B 1 45 ? 9.25 -9.477 6.184 1 98.88 45 PRO B O 1
ATOM 1751 N N . GLN B 1 46 ? 9.461 -7.754 4.848 1 98.88 46 GLN B N 1
ATOM 1752 C CA . GLN B 1 46 ? 8.781 -8.398 3.725 1 98.88 46 GLN B CA 1
ATOM 1753 C C . GLN B 1 46 ? 9.5 -9.68 3.316 1 98.88 46 GLN B C 1
ATOM 1755 O O . GLN B 1 46 ? 10.727 -9.758 3.363 1 98.88 46 GLN B O 1
ATOM 1760 N N . ARG B 1 47 ? 8.75 -10.648 2.998 1 98.94 47 ARG B N 1
ATOM 1761 C CA . ARG B 1 47 ? 9.164 -11.914 2.406 1 98.94 47 ARG B CA 1
ATOM 1762 C C . ARG B 1 47 ? 8.281 -12.273 1.213 1 98.94 47 ARG B C 1
ATOM 1764 O O . ARG B 1 47 ? 7.059 -12.336 1.333 1 98.94 47 ARG B O 1
ATOM 1771 N N . LEU B 1 48 ? 8.914 -12.445 0.099 1 98.94 48 LEU B N 1
ATOM 1772 C CA . LEU B 1 48 ? 8.18 -12.734 -1.126 1 98.94 48 LEU B CA 1
ATOM 1773 C C . LEU B 1 48 ? 8.359 -14.188 -1.544 1 98.94 48 LEU B C 1
ATOM 1775 O O . LEU B 1 48 ? 9.492 -14.664 -1.661 1 98.94 48 LEU B O 1
ATOM 1779 N N . LEU B 1 49 ? 7.293 -14.836 -1.65 1 98.94 49 LEU B N 1
ATOM 1780 C CA . LEU B 1 49 ? 7.28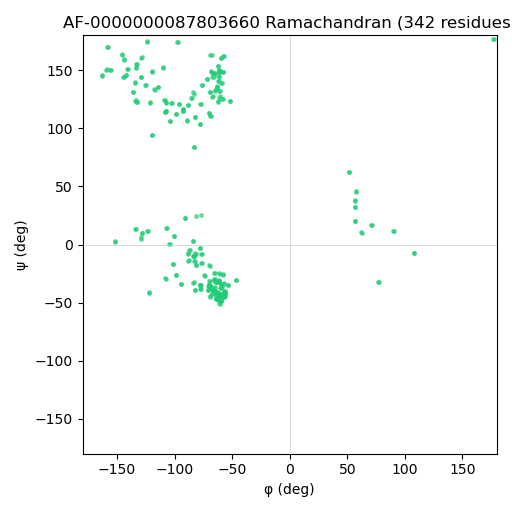9 -16.172 -2.219 1 98.94 49 LEU B CA 1
ATOM 1781 C C . LEU B 1 49 ? 6.867 -16.141 -3.686 1 98.94 49 LEU B C 1
ATOM 1783 O O . LEU B 1 49 ? 5.715 -15.836 -3.998 1 98.94 49 LEU B O 1
ATOM 1787 N N . VAL B 1 50 ? 7.789 -16.453 -4.574 1 98.94 50 VAL B N 1
ATOM 1788 C CA . VAL B 1 50 ? 7.559 -16.422 -6.016 1 98.94 50 VAL B CA 1
ATOM 1789 C C . VAL B 1 50 ? 7.195 -17.812 -6.516 1 98.94 50 VAL B C 1
ATOM 1791 O O . VAL B 1 50 ? 7.961 -18.766 -6.328 1 98.94 50 VAL B O 1
ATOM 1794 N N . LEU B 1 51 ? 6.07 -17.922 -7.086 1 98.94 51 LEU B N 1
ATOM 1795 C CA . LEU B 1 51 ? 5.605 -19.172 -7.672 1 98.94 51 LEU B CA 1
ATOM 1796 C C . LEU B 1 51 ? 5.723 -19.141 -9.195 1 98.94 51 LEU B C 1
ATOM 1798 O O . LEU B 1 51 ? 4.941 -18.469 -9.867 1 98.94 51 LEU B O 1
ATOM 1802 N N . ASN B 1 52 ? 6.699 -19.859 -9.75 1 98.44 52 ASN B N 1
ATOM 1803 C CA . ASN B 1 52 ? 6.93 -19.781 -11.188 1 98.44 52 ASN B CA 1
ATOM 1804 C C . ASN B 1 52 ? 7.109 -21.172 -11.797 1 98.44 52 ASN B C 1
ATOM 1806 O O . ASN B 1 52 ? 7.645 -21.297 -12.898 1 98.44 52 ASN B O 1
ATOM 1810 N N . SER B 1 53 ? 6.758 -22.219 -11.008 1 98.38 53 SER B N 1
ATOM 1811 C CA . SER B 1 53 ? 6.723 -23.562 -11.555 1 98.38 53 SER B CA 1
ATOM 1812 C C . SER B 1 53 ? 5.293 -24.078 -11.664 1 98.38 53 SER B C 1
ATOM 1814 O O . SER B 1 53 ? 4.414 -23.672 -10.906 1 98.38 53 SER B O 1
ATOM 1816 N N . GLU B 1 54 ? 5.109 -24.969 -12.617 1 97.94 54 GLU B N 1
ATOM 1817 C CA . GLU B 1 54 ? 3.789 -25.578 -12.789 1 97.94 54 GLU B CA 1
ATOM 1818 C C . GLU B 1 54 ? 3.312 -26.234 -11.5 1 97.94 54 GLU B C 1
ATOM 1820 O O . GLU B 1 54 ? 2.148 -26.078 -11.117 1 97.94 54 GLU B O 1
ATOM 1825 N N . GLU B 1 55 ? 4.145 -26.906 -10.875 1 98.5 55 GLU B N 1
ATOM 1826 C CA . GLU B 1 55 ? 3.811 -27.609 -9.641 1 98.5 55 GLU B CA 1
ATOM 1827 C C . GLU B 1 55 ? 3.357 -26.641 -8.555 1 98.5 55 GLU B C 1
ATOM 1829 O O . GLU B 1 55 ? 2.32 -26.844 -7.926 1 98.5 55 GLU B O 1
ATOM 1834 N N . SER B 1 56 ? 4.102 -25.609 -8.297 1 98.69 56 SER B N 1
ATOM 1835 C CA . SER B 1 56 ? 3.775 -24.656 -7.246 1 98.69 56 SER B CA 1
ATOM 1836 C C . SER B 1 56 ? 2.49 -23.906 -7.562 1 98.69 56 SER B C 1
ATOM 1838 O O . SER B 1 56 ? 1.699 -23.609 -6.664 1 98.69 56 SER B O 1
ATOM 1840 N N . LEU B 1 57 ? 2.322 -23.609 -8.812 1 98.75 57 LEU B N 1
ATOM 1841 C CA . LEU B 1 57 ? 1.109 -22.906 -9.219 1 98.75 57 LEU B CA 1
ATOM 1842 C C . LEU B 1 57 ? -0.113 -23.812 -9.07 1 98.75 57 LEU B C 1
ATOM 1844 O O . LEU B 1 57 ? -1.206 -23.328 -8.758 1 98.75 57 LEU B O 1
ATOM 1848 N N . ASN B 1 58 ? 0.061 -25.062 -9.328 1 98.69 58 ASN B N 1
ATOM 1849 C CA . ASN B 1 58 ? -1.039 -26 -9.133 1 98.69 58 ASN B CA 1
ATOM 1850 C C . ASN B 1 58 ? -1.44 -26.094 -7.66 1 98.69 58 ASN B C 1
ATOM 1852 O O . ASN B 1 58 ? -2.629 -26.172 -7.34 1 98.69 58 ASN B O 1
ATOM 1856 N N . LYS B 1 59 ? -0.516 -26.109 -6.746 1 98.81 59 LYS B N 1
ATOM 1857 C CA . LYS B 1 59 ? -0.797 -26.109 -5.316 1 98.81 59 LYS B CA 1
ATOM 1858 C C . LYS B 1 59 ? -1.6 -24.875 -4.91 1 98.81 59 LYS B C 1
ATOM 1860 O O . LYS B 1 59 ? -2.441 -24.938 -4.012 1 98.81 59 LYS B O 1
ATOM 1865 N N . LEU B 1 60 ? -1.353 -23.766 -5.574 1 98.88 60 LEU B N 1
ATOM 1866 C CA . LEU B 1 60 ? -2.02 -22.516 -5.246 1 98.88 60 LEU B CA 1
ATOM 1867 C C . LEU B 1 60 ? -3.529 -22.641 -5.438 1 98.88 60 LEU B C 1
ATOM 1869 O O . LEU B 1 60 ? -4.301 -22 -4.719 1 98.88 60 LEU B O 1
ATOM 1873 N N . LYS B 1 61 ? -3.924 -23.438 -6.34 1 98.69 61 LYS B N 1
ATOM 1874 C CA . LYS B 1 61 ? -5.336 -23.609 -6.672 1 98.69 61 LYS B CA 1
ATOM 1875 C C . LYS B 1 61 ? -6.125 -24.125 -5.473 1 98.69 61 LYS B C 1
ATOM 1877 O O . LYS B 1 61 ? -7.328 -23.875 -5.359 1 98.69 61 LYS B O 1
ATOM 1882 N N . ASP B 1 62 ? -5.438 -24.797 -4.555 1 98.25 62 ASP B N 1
ATOM 1883 C CA . ASP B 1 62 ? -6.07 -25.312 -3.348 1 98.25 62 ASP B CA 1
ATOM 1884 C C . ASP B 1 62 ? -6.176 -24.234 -2.273 1 98.25 62 ASP B C 1
ATOM 1886 O O . ASP B 1 62 ? -6.902 -24.391 -1.291 1 98.25 62 ASP B O 1
ATOM 1890 N N . CYS B 1 63 ? -5.48 -23.188 -2.465 1 98.75 63 CYS B N 1
ATOM 1891 C CA . CYS B 1 63 ? -5.371 -22.156 -1.431 1 98.75 63 CYS B CA 1
ATOM 1892 C C . CYS B 1 63 ? -6.328 -21 -1.704 1 98.75 63 CYS B C 1
A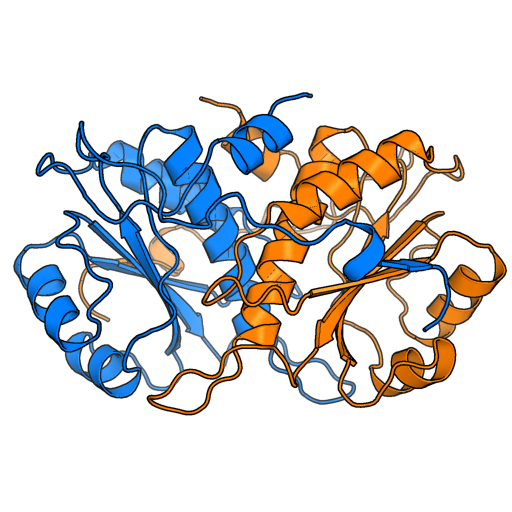TOM 1894 O O . CYS B 1 63 ? -6.703 -20.266 -0.786 1 98.75 63 CYS B O 1
ATOM 1896 N N . THR B 1 64 ? -6.672 -20.797 -2.973 1 98.75 64 THR B N 1
ATOM 1897 C CA . THR B 1 64 ? -7.492 -19.656 -3.365 1 98.75 64 THR B CA 1
ATOM 1898 C C . THR B 1 64 ? -8.156 -19.922 -4.715 1 98.75 64 THR B C 1
ATOM 1900 O O . THR B 1 64 ? -7.586 -20.578 -5.582 1 98.75 64 THR B O 1
ATOM 1903 N N . ASN B 1 65 ? -9.266 -19.359 -4.914 1 97.81 65 ASN B N 1
ATOM 1904 C CA . ASN B 1 65 ? -9.906 -19.359 -6.227 1 97.81 65 ASN B CA 1
ATOM 1905 C C . ASN B 1 65 ? -9.43 -18.188 -7.082 1 97.81 65 ASN B C 1
ATOM 1907 O O . ASN B 1 65 ? -9.734 -18.125 -8.273 1 97.81 65 ASN B O 1
ATOM 1911 N N . GLY B 1 66 ? -8.594 -17.297 -6.488 1 98.38 66 GLY B N 1
ATOM 1912 C CA . GLY B 1 66 ? -8.109 -16.109 -7.18 1 98.38 66 GLY B CA 1
ATOM 1913 C C . GLY B 1 66 ? -6.809 -16.328 -7.918 1 98.38 66 GLY B C 1
ATOM 1914 O O . GLY B 1 66 ? -6.031 -15.398 -8.117 1 98.38 66 GLY B O 1
ATOM 1915 N N . HIS B 1 67 ? -6.516 -17.562 -8.258 1 98.5 67 HIS B N 1
ATOM 1916 C CA . HIS B 1 67 ? -5.273 -17.859 -8.961 1 98.5 67 HIS B CA 1
ATOM 1917 C C . HIS B 1 67 ? -5.371 -17.5 -10.438 1 98.5 67 HIS B C 1
ATOM 1919 O O . HIS B 1 67 ? -4.359 -17.203 -11.078 1 98.5 67 HIS B O 1
ATOM 1925 N N . PHE B 1 68 ? -6.555 -17.656 -11.086 1 98.31 68 PHE B N 1
ATOM 1926 C CA . PHE B 1 68 ? -6.926 -17.281 -12.445 1 98.31 68 PHE B CA 1
ATOM 1927 C C . PHE B 1 68 ? -5.988 -17.922 -13.461 1 98.31 68 PHE B C 1
ATOM 1929 O O . PHE B 1 68 ? -5.762 -17.375 -14.539 1 98.31 68 PHE B O 1
ATOM 1936 N N . ASN B 1 69 ? -5.309 -19 -13.023 1 98.25 69 ASN B N 1
ATOM 1937 C CA . ASN B 1 69 ? -4.391 -19.766 -13.859 1 98.25 69 ASN B CA 1
ATOM 1938 C C . ASN B 1 69 ? -3.289 -18.891 -14.438 1 98.25 69 ASN B C 1
ATOM 1940 O O . ASN B 1 69 ? -2.887 -19.062 -15.586 1 98.25 69 ASN B O 1
ATOM 1944 N N . ALA B 1 70 ? -2.879 -17.875 -13.703 1 98.75 70 ALA B N 1
ATOM 1945 C CA . ALA B 1 70 ? -1.765 -17.031 -14.125 1 98.75 70 ALA B CA 1
ATOM 1946 C C . ALA B 1 70 ? -0.462 -17.812 -14.172 1 98.75 70 ALA B C 1
ATOM 1948 O O . ALA B 1 70 ? -0.255 -18.734 -13.375 1 98.75 70 ALA B O 1
ATOM 1949 N N . PRO B 1 71 ? 0.454 -17.5 -15.094 1 98.75 71 PRO B N 1
ATOM 1950 C CA . PRO B 1 71 ? 1.705 -18.25 -15.234 1 98.75 71 PRO B CA 1
ATOM 1951 C C . PRO B 1 71 ? 2.727 -17.906 -14.156 1 98.75 71 PRO B C 1
ATOM 1953 O O . PRO B 1 71 ? 3.789 -18.531 -14.078 1 98.75 71 PRO B O 1
ATOM 1956 N N . LEU B 1 72 ? 2.473 -16.906 -13.344 1 98.88 72 LEU B N 1
ATOM 1957 C CA . LEU B 1 72 ? 3.297 -16.438 -12.234 1 98.88 72 LEU B CA 1
ATOM 1958 C C . LEU B 1 72 ? 2.43 -15.961 -11.078 1 98.88 72 LEU B C 1
ATOM 1960 O O . LEU B 1 72 ? 1.348 -15.406 -11.297 1 98.88 72 LEU B O 1
ATOM 1964 N N . ALA B 1 73 ? 2.869 -16.188 -9.875 1 98.94 73 ALA B N 1
ATOM 1965 C CA . ALA B 1 73 ? 2.238 -15.578 -8.703 1 98.94 73 ALA B CA 1
ATOM 1966 C C . ALA B 1 73 ? 3.279 -15.188 -7.656 1 98.94 73 ALA B C 1
ATOM 1968 O O . ALA B 1 73 ? 4.328 -15.828 -7.547 1 98.94 73 ALA B O 1
ATOM 1969 N N . ILE B 1 74 ? 3.027 -14.148 -6.988 1 98.94 74 ILE B N 1
ATOM 1970 C CA . ILE B 1 74 ? 3.84 -13.758 -5.844 1 98.94 74 ILE B CA 1
ATOM 1971 C C . ILE B 1 74 ? 2.961 -13.664 -4.598 1 98.94 74 ILE B C 1
ATOM 1973 O O . ILE B 1 74 ? 1.922 -13 -4.609 1 98.94 74 ILE B O 1
ATOM 1977 N N . ILE B 1 75 ? 3.285 -14.383 -3.609 1 99 75 ILE B N 1
ATOM 1978 C CA . ILE B 1 75 ? 2.668 -14.234 -2.297 1 99 75 ILE B CA 1
ATOM 1979 C C . ILE B 1 75 ? 3.502 -13.281 -1.442 1 99 75 ILE B C 1
ATOM 19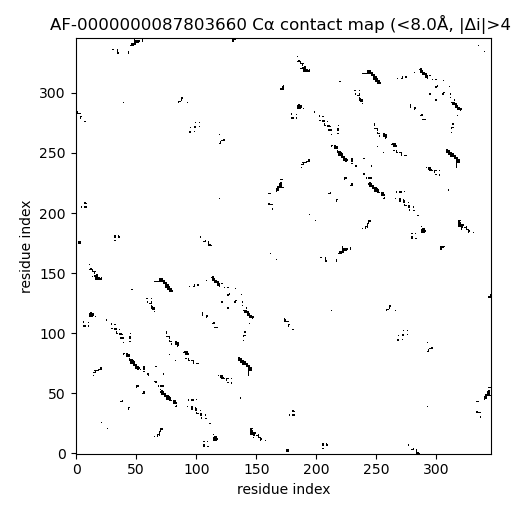81 O O . ILE B 1 75 ? 4.676 -13.547 -1.175 1 99 75 ILE B O 1
ATOM 1985 N N . VAL B 1 76 ? 2.922 -12.203 -1.092 1 99 76 VAL B N 1
ATOM 1986 C CA . VAL B 1 76 ? 3.584 -11.211 -0.251 1 99 76 VAL B CA 1
ATOM 1987 C C . VAL B 1 76 ? 3.344 -11.539 1.222 1 99 76 VAL B C 1
ATOM 1989 O O . VAL B 1 76 ? 2.197 -11.609 1.667 1 99 76 VAL B O 1
ATOM 1992 N N . CYS B 1 77 ? 4.391 -11.758 1.944 1 98.94 77 CYS B N 1
ATOM 1993 C CA . CYS B 1 77 ? 4.387 -12.07 3.371 1 98.94 77 CYS B CA 1
ATOM 1994 C C . CYS B 1 77 ? 5.254 -11.078 4.145 1 98.94 77 CYS B C 1
ATOM 1996 O O . CYS B 1 77 ? 5.84 -10.172 3.557 1 98.94 77 CYS B O 1
ATOM 1998 N N . TYR B 1 78 ? 5.215 -11.203 5.445 1 98.94 78 TYR B N 1
ATOM 1999 C CA . TYR B 1 78 ? 6.188 -10.516 6.289 1 98.94 78 TYR B CA 1
ATOM 2000 C C . TYR B 1 78 ? 6.625 -11.406 7.445 1 98.94 78 TYR B C 1
ATOM 2002 O O . TYR B 1 78 ? 5.914 -12.336 7.828 1 98.94 78 TYR B O 1
ATOM 2010 N N . ASP B 1 79 ? 7.809 -11.234 7.918 1 98.94 79 ASP B N 1
ATOM 2011 C CA . ASP B 1 79 ? 8.336 -11.867 9.125 1 98.94 79 ASP B CA 1
ATOM 2012 C C . ASP B 1 79 ? 7.906 -11.102 10.375 1 98.94 79 ASP B C 1
ATOM 2014 O O . ASP B 1 79 ? 8.406 -10.008 10.641 1 98.94 79 ASP B O 1
ATOM 2018 N N . ASN B 1 80 ? 7.023 -11.68 11.172 1 98.75 80 ASN B N 1
ATOM 2019 C CA . ASN B 1 80 ? 6.434 -10.953 12.289 1 98.75 80 ASN B CA 1
ATOM 2020 C C . ASN B 1 80 ? 7.398 -10.867 13.469 1 98.75 80 ASN B C 1
ATOM 2022 O O . ASN B 1 80 ? 7.094 -10.219 14.477 1 98.75 80 ASN B O 1
ATOM 2026 N N . THR B 1 81 ? 8.555 -11.484 13.359 1 98.81 81 THR B N 1
ATOM 2027 C CA . THR B 1 81 ? 9.594 -11.32 14.375 1 98.81 81 THR B CA 1
ATOM 2028 C C . THR B 1 81 ? 10.469 -10.117 14.07 1 98.81 81 THR B C 1
ATOM 2030 O O . THR B 1 81 ? 11.234 -9.664 14.922 1 98.81 81 THR B O 1
ATOM 2033 N N . VAL B 1 82 ? 10.344 -9.602 12.828 1 98.62 82 VAL B N 1
ATOM 2034 C CA . VAL B 1 82 ? 11.172 -8.492 12.359 1 98.62 82 VAL B CA 1
ATOM 2035 C C . VAL B 1 82 ? 10.328 -7.223 12.258 1 98.62 82 VAL B C 1
ATOM 2037 O O . VAL B 1 82 ? 10.82 -6.117 12.484 1 98.62 82 VAL B O 1
ATOM 2040 N N . SER B 1 83 ? 9.055 -7.332 12.008 1 98.81 83 SER B N 1
ATOM 2041 C CA . SER B 1 83 ? 8.164 -6.199 11.789 1 98.81 83 SER B CA 1
ATOM 2042 C C . SER B 1 83 ? 8.102 -5.297 13.023 1 98.81 83 SER B C 1
ATOM 2044 O O . SER B 1 83 ? 8.156 -5.781 14.156 1 98.81 83 SER B O 1
ATOM 2046 N N . TRP B 1 84 ? 7.996 -4.059 12.805 1 98.81 84 TRP B N 1
ATOM 2047 C CA . TRP B 1 84 ? 7.918 -3.078 13.883 1 98.81 84 TRP B CA 1
ATOM 2048 C C . TRP B 1 84 ? 6.531 -3.082 14.516 1 98.81 84 TRP B C 1
ATOM 2050 O O . TRP B 1 84 ? 5.52 -3.193 13.82 1 98.81 84 TRP B O 1
ATOM 2060 N N . LYS B 1 85 ? 6.547 -3.02 15.859 1 98.69 85 LYS B N 1
ATOM 2061 C CA . LYS B 1 85 ? 5.309 -2.865 16.609 1 98.69 85 LYS B CA 1
ATOM 2062 C C . LYS B 1 85 ? 5.207 -1.47 17.219 1 98.69 85 LYS B C 1
ATOM 2064 O O . LYS B 1 85 ? 6.129 -1.014 17.906 1 98.69 85 LYS B O 1
ATOM 2069 N N . ARG B 1 86 ? 4.129 -0.806 16.891 1 98.25 86 ARG B N 1
ATOM 2070 C CA . ARG B 1 86 ? 3.947 0.553 17.391 1 98.25 86 ARG B CA 1
ATOM 2071 C C . ARG B 1 86 ? 3.838 0.566 18.922 1 98.25 86 ARG B C 1
ATOM 2073 O O . ARG B 1 86 ? 3.045 -0.18 19.5 1 98.25 86 ARG B O 1
ATOM 2080 N N . GLU B 1 87 ? 4.457 1.435 19.562 1 96.94 87 GLU B N 1
ATOM 2081 C CA . GLU B 1 87 ? 4.633 1.452 21 1 96.94 87 GLU B CA 1
ATOM 2082 C C . GLU B 1 87 ? 3.318 1.765 21.719 1 96.94 87 GLU B C 1
ATOM 2084 O O . GLU B 1 87 ? 3.068 1.268 22.812 1 96.94 87 GLU B O 1
ATOM 2089 N N . TYR B 1 88 ? 2.479 2.521 21.156 1 97.69 88 TYR B N 1
ATOM 2090 C CA . TYR B 1 88 ? 1.294 3.055 21.812 1 97.69 88 TYR B CA 1
ATOM 2091 C C . TYR B 1 88 ? 0.236 1.974 22 1 97.69 88 TYR B C 1
ATOM 2093 O O . TYR B 1 88 ? -0.548 2.016 22.953 1 97.69 88 TYR B O 1
ATOM 2101 N N . ASP B 1 89 ? 0.24 0.982 21.141 1 97.69 89 ASP B N 1
ATOM 2102 C CA . ASP B 1 89 ? -0.857 0.021 21.188 1 97.69 89 ASP B CA 1
ATOM 2103 C C . ASP B 1 89 ? -0.402 -1.353 20.688 1 97.69 89 ASP B C 1
ATOM 2105 O O . ASP B 1 89 ? -1.226 -2.246 20.484 1 97.69 89 ASP B O 1
ATOM 2109 N N . ASP B 1 90 ? 0.843 -1.574 20.344 1 97.62 90 ASP B N 1
ATOM 2110 C CA . ASP B 1 90 ? 1.482 -2.826 19.953 1 97.62 90 ASP B CA 1
ATOM 2111 C C . ASP B 1 90 ? 1.004 -3.275 18.578 1 97.62 90 ASP B C 1
ATOM 2113 O O . ASP B 1 90 ? 1.095 -4.457 18.234 1 97.62 90 ASP B O 1
ATOM 2117 N N . ALA B 1 91 ? 0.393 -2.342 17.828 1 97.81 91 ALA B N 1
ATOM 2118 C CA . ALA B 1 91 ? -0.011 -2.693 16.469 1 97.81 91 ALA B CA 1
ATOM 2119 C C . ALA B 1 91 ? 1.188 -3.143 15.633 1 97.81 91 ALA B C 1
ATOM 2121 O O . ALA B 1 91 ? 2.207 -2.449 15.578 1 97.81 91 ALA B O 1
ATOM 2122 N N . ASP B 1 92 ? 1.102 -4.336 15.055 1 98.5 92 ASP B N 1
ATOM 2123 C CA . ASP B 1 92 ? 2.154 -4.859 14.188 1 98.5 92 ASP B CA 1
ATOM 2124 C C . ASP B 1 92 ? 2.096 -4.219 12.805 1 98.5 92 ASP B C 1
ATOM 2126 O O . ASP B 1 92 ? 1.108 -4.375 12.086 1 98.5 92 ASP B O 1
ATOM 2130 N N . MET B 1 93 ? 3.139 -3.541 12.328 1 98.81 93 MET B N 1
ATOM 2131 C CA . MET B 1 93 ? 3.16 -2.801 11.07 1 98.81 93 MET B CA 1
ATOM 2132 C C . MET B 1 93 ? 3.467 -3.729 9.898 1 98.81 93 MET B C 1
ATOM 2134 O O . MET B 1 93 ? 3.52 -3.289 8.75 1 98.81 93 MET B O 1
ATOM 2138 N N . GLY B 1 94 ? 3.592 -5.023 10.203 1 98.88 94 GLY B N 1
ATOM 2139 C CA . GLY B 1 94 ? 3.91 -5.984 9.164 1 98.88 94 GLY B CA 1
ATOM 2140 C C . GLY B 1 94 ? 2.924 -5.969 8.008 1 98.88 94 GLY B C 1
ATOM 2141 O O . GLY B 1 94 ? 3.322 -6.02 6.844 1 98.88 94 GLY B O 1
ATOM 2142 N N . VAL B 1 95 ? 1.651 -5.859 8.32 1 98.88 95 VAL B N 1
ATOM 2143 C CA . VAL B 1 95 ? 0.617 -5.848 7.293 1 98.88 95 VAL B CA 1
ATOM 2144 C C . VAL B 1 95 ? 0.732 -4.574 6.457 1 98.88 95 VAL B C 1
ATOM 2146 O O . VAL B 1 95 ? 0.623 -4.617 5.23 1 98.88 95 VAL B O 1
ATOM 2149 N N . VAL B 1 96 ? 0.963 -3.445 7.113 1 98.94 96 VAL B N 1
ATOM 2150 C CA . VAL B 1 96 ? 1.159 -2.178 6.418 1 98.94 96 VAL B CA 1
ATOM 2151 C C . VAL B 1 96 ? 2.363 -2.279 5.484 1 98.94 96 VAL B C 1
ATOM 2153 O O . VAL B 1 96 ? 2.26 -1.985 4.293 1 98.94 96 VAL B O 1
ATOM 2156 N N . ASP B 1 97 ? 3.469 -2.787 6.004 1 98.94 97 ASP B N 1
ATOM 2157 C CA . ASP B 1 97 ? 4.688 -2.922 5.211 1 98.94 97 ASP B CA 1
ATOM 2158 C C . ASP B 1 97 ? 4.461 -3.834 4.008 1 98.94 97 ASP B C 1
ATOM 2160 O O . ASP B 1 97 ? 4.84 -3.494 2.885 1 98.94 97 ASP B O 1
ATOM 2164 N N . ALA B 1 98 ? 3.852 -4.969 4.254 1 98.94 98 ALA B N 1
ATOM 2165 C CA . ALA B 1 98 ? 3.559 -5.91 3.182 1 98.94 98 ALA B CA 1
ATOM 2166 C C . ALA B 1 98 ? 2.654 -5.277 2.127 1 98.94 98 ALA B C 1
ATOM 2168 O O . ALA B 1 98 ? 2.811 -5.535 0.931 1 98.94 98 ALA B O 1
ATOM 2169 N N . SER B 1 99 ? 1.719 -4.465 2.562 1 98.94 99 SER B N 1
ATOM 2170 C CA . SER B 1 99 ? 0.786 -3.822 1.642 1 98.94 99 SER B CA 1
ATOM 2171 C C . SER B 1 99 ? 1.488 -2.773 0.786 1 98.94 99 SER B C 1
ATOM 2173 O O . SER B 1 99 ? 1.155 -2.6 -0.389 1 98.94 99 SER B O 1
ATOM 2175 N N . ILE B 1 100 ? 2.41 -2.045 1.355 1 98.94 100 ILE B N 1
ATOM 2176 C CA . ILE B 1 100 ? 3.213 -1.104 0.582 1 98.94 100 ILE B CA 1
ATOM 2177 C C . ILE B 1 100 ? 3.986 -1.853 -0.501 1 98.94 100 ILE B C 1
ATOM 2179 O O . ILE B 1 100 ? 4 -1.438 -1.663 1 98.94 100 ILE B O 1
ATOM 2183 N N . VAL B 1 101 ? 4.582 -2.98 -0.126 1 98.94 101 VAL B N 1
ATOM 2184 C CA . VAL B 1 101 ? 5.301 -3.822 -1.076 1 98.94 101 VAL B CA 1
ATOM 2185 C C . VAL B 1 101 ? 4.348 -4.309 -2.166 1 98.94 101 VAL B C 1
ATOM 2187 O O . VAL B 1 101 ? 4.676 -4.258 -3.354 1 98.94 101 VAL B O 1
ATOM 2190 N N . GLY B 1 102 ? 3.201 -4.758 -1.74 1 98.94 102 GLY B N 1
ATOM 2191 C CA . GLY B 1 102 ? 2.186 -5.168 -2.695 1 98.94 102 GLY B CA 1
ATOM 2192 C C . GLY B 1 102 ? 1.813 -4.074 -3.68 1 98.94 102 GLY B C 1
ATOM 2193 O O . GLY B 1 102 ? 1.607 -4.344 -4.863 1 98.94 102 GLY B O 1
ATOM 2194 N N . SER B 1 103 ? 1.712 -2.867 -3.203 1 98.88 103 SER B N 1
ATOM 2195 C CA . SER B 1 103 ? 1.399 -1.737 -4.074 1 98.88 103 SER B CA 1
ATOM 2196 C C . SER B 1 103 ? 2.518 -1.491 -5.082 1 98.88 103 SER B C 1
ATOM 2198 O O . SER B 1 103 ? 2.254 -1.182 -6.246 1 98.88 103 SER B O 1
ATOM 2200 N N . HIS B 1 104 ? 3.775 -1.609 -4.652 1 98.81 104 HIS B N 1
ATOM 2201 C CA . HIS B 1 104 ? 4.895 -1.522 -5.586 1 98.81 104 HIS B CA 1
ATOM 2202 C C . HIS B 1 104 ? 4.773 -2.57 -6.688 1 98.81 104 HIS B C 1
ATOM 2204 O O . HIS B 1 104 ? 4.973 -2.262 -7.863 1 98.81 104 HIS B O 1
ATOM 2210 N N . ILE B 1 105 ? 4.414 -3.783 -6.281 1 98.81 105 ILE B N 1
ATOM 2211 C CA . ILE B 1 105 ? 4.254 -4.867 -7.242 1 98.81 105 ILE B CA 1
ATOM 2212 C C . ILE B 1 105 ? 3.117 -4.539 -8.203 1 98.81 105 ILE B C 1
ATOM 2214 O O . ILE B 1 105 ? 3.289 -4.605 -9.43 1 98.81 105 ILE B O 1
ATOM 2218 N N . MET B 1 106 ? 2.02 -4.113 -7.676 1 98.75 106 MET B N 1
ATOM 2219 C CA . MET B 1 106 ? 0.816 -3.824 -8.453 1 98.75 106 MET B CA 1
ATOM 2220 C C . MET B 1 106 ? 1.093 -2.764 -9.508 1 98.75 106 MET B C 1
ATOM 2222 O O . MET B 1 106 ? 0.741 -2.941 -10.68 1 98.75 106 MET B O 1
ATOM 2226 N N . PHE B 1 107 ? 1.791 -1.715 -9.156 1 98.31 107 PHE B N 1
ATOM 2227 C CA . PHE B 1 107 ? 2.047 -0.631 -10.094 1 98.31 107 PHE B CA 1
ATOM 2228 C C . PHE B 1 107 ? 3.152 -1.013 -11.07 1 98.31 107 PHE B C 1
ATOM 2230 O O . PHE B 1 107 ? 3.113 -0.626 -12.242 1 98.31 107 PHE B O 1
ATOM 2237 N N . THR B 1 108 ? 4.141 -1.765 -10.609 1 98.19 108 THR B N 1
ATOM 2238 C CA . THR B 1 108 ? 5.23 -2.176 -11.492 1 98.19 108 THR B CA 1
ATOM 2239 C C . THR B 1 108 ? 4.715 -3.08 -12.609 1 98.19 108 THR B C 1
ATOM 2241 O O . THR B 1 108 ? 5.066 -2.895 -13.773 1 98.19 108 THR B O 1
ATOM 2244 N N . VAL B 1 109 ? 3.861 -4.07 -12.25 1 97.94 109 VAL B N 1
ATOM 2245 C CA . VAL B 1 109 ? 3.348 -5.004 -13.25 1 97.94 109 VAL B CA 1
ATOM 2246 C C . VAL B 1 109 ? 2.598 -4.238 -14.336 1 97.94 109 VAL B C 1
ATOM 2248 O O . VAL B 1 109 ? 2.764 -4.512 -15.531 1 97.94 109 VAL B O 1
ATOM 2251 N N . ALA B 1 110 ? 1.811 -3.277 -13.953 1 96.38 110 ALA B N 1
ATOM 2252 C CA . ALA B 1 110 ? 1.075 -2.457 -14.914 1 96.38 110 ALA B CA 1
ATOM 2253 C C . ALA B 1 110 ? 2.029 -1.64 -15.781 1 96.38 110 ALA B C 1
ATOM 2255 O O . ALA B 1 110 ? 1.823 -1.512 -16.984 1 96.38 110 ALA B O 1
ATOM 2256 N N . ASP B 1 111 ? 3.035 -1.119 -15.188 1 95.88 111 ASP B N 1
ATOM 2257 C CA . ASP B 1 111 ? 3.992 -0.245 -15.859 1 95.88 111 ASP B CA 1
ATOM 2258 C C . ASP B 1 111 ? 4.766 -1.002 -16.938 1 95.88 111 ASP B C 1
ATOM 2260 O O . ASP B 1 111 ? 5.16 -0.421 -17.953 1 95.88 111 ASP B O 1
ATOM 2264 N N . ILE B 1 112 ? 4.965 -2.334 -16.75 1 96.62 112 ILE B N 1
ATOM 2265 C CA . ILE B 1 112 ? 5.836 -3.057 -17.656 1 96.62 112 ILE B CA 1
ATOM 2266 C C . ILE B 1 112 ? 5 -3.947 -18.578 1 96.62 112 ILE B C 1
ATOM 2268 O O . ILE B 1 112 ? 5.504 -4.926 -19.125 1 96.62 112 ILE B O 1
ATOM 2272 N N . GLY B 1 113 ? 3.725 -3.693 -18.594 1 96.12 113 GLY B N 1
ATOM 2273 C CA . GLY B 1 113 ? 2.861 -4.293 -19.594 1 96.12 113 GLY B CA 1
ATOM 2274 C C . GLY B 1 113 ? 2.281 -5.629 -19.156 1 96.12 113 GLY B C 1
ATOM 2275 O O . GLY B 1 113 ? 1.79 -6.395 -20 1 96.12 113 GLY B O 1
ATOM 2276 N N . LEU B 1 114 ? 2.402 -6 -17.922 1 98.19 114 LEU B N 1
ATOM 2277 C CA . LEU B 1 114 ? 1.754 -7.168 -17.328 1 98.19 114 LEU B CA 1
ATOM 2278 C C . LEU B 1 114 ? 0.474 -6.77 -16.594 1 98.19 114 LEU B C 1
ATOM 2280 O O . LEU B 1 114 ? 0.071 -5.602 -16.641 1 98.19 114 LEU B O 1
ATOM 2284 N N . GLY B 1 115 ? -0.284 -7.746 -16.109 1 98.38 115 GLY B N 1
ATOM 2285 C CA . GLY B 1 115 ? -1.47 -7.551 -15.297 1 98.38 115 GLY B CA 1
ATOM 2286 C C . GLY B 1 115 ? -1.452 -8.367 -14.023 1 98.38 115 GLY B C 1
ATOM 2287 O O . GLY B 1 115 ? -0.685 -9.328 -13.898 1 98.38 115 GLY B O 1
ATOM 2288 N N . THR B 1 116 ? -2.252 -7.977 -13.086 1 98.81 116 THR B N 1
ATOM 2289 C CA . THR B 1 116 ? -2.422 -8.703 -11.836 1 98.81 116 THR B CA 1
ATOM 2290 C C . THR B 1 116 ? -3.756 -8.344 -11.18 1 98.81 116 THR B C 1
ATOM 2292 O O . THR B 1 116 ? -4.496 -7.5 -11.688 1 98.81 116 THR B O 1
ATOM 2295 N N . THR B 1 117 ? -4.109 -9.062 -10.18 1 98.69 117 THR B N 1
ATOM 2296 C CA . THR B 1 117 ? -5.195 -8.766 -9.25 1 98.69 117 THR B CA 1
ATOM 2297 C C . THR B 1 117 ? -4.762 -9.023 -7.812 1 98.69 117 THR B C 1
ATOM 2299 O O . THR B 1 117 ? -4.094 -10.023 -7.527 1 98.69 117 THR B O 1
ATOM 2302 N N . TRP B 1 118 ? -5.023 -8.039 -6.949 1 98.88 118 TRP B N 1
ATOM 2303 C CA . TRP B 1 118 ? -4.746 -8.18 -5.523 1 98.88 118 TRP B CA 1
ATOM 2304 C C . TRP B 1 118 ? -5.703 -9.172 -4.879 1 98.88 118 TRP B C 1
ATOM 2306 O O . TRP B 1 118 ? -6.902 -8.898 -4.758 1 98.88 118 TRP B O 1
ATOM 2316 N N . ILE B 1 119 ? -5.18 -10.336 -4.41 1 98.88 119 ILE B N 1
ATOM 2317 C CA . ILE B 1 119 ? -6.027 -11.383 -3.855 1 98.88 119 ILE B CA 1
ATOM 2318 C C . ILE B 1 119 ? -5.84 -11.453 -2.342 1 98.88 119 ILE B C 1
ATOM 2320 O O . ILE B 1 119 ? -4.75 -11.773 -1.86 1 98.88 119 ILE B O 1
ATOM 2324 N N . ALA B 1 120 ? -6.859 -11.133 -1.663 1 98.62 120 ALA B N 1
ATOM 2325 C CA . ALA B 1 120 ? -6.871 -11.312 -0.213 1 98.62 120 ALA B CA 1
ATOM 2326 C C . ALA B 1 120 ? -7.656 -12.562 0.179 1 98.62 120 ALA B C 1
ATOM 2328 O O . ALA B 1 120 ? -7.547 -13.039 1.311 1 98.62 120 ALA B O 1
ATOM 2329 N N . HIS B 1 121 ? -8.461 -13.047 -0.777 1 98.62 121 HIS B N 1
ATOM 2330 C CA . HIS B 1 121 ? -9.305 -14.211 -0.501 1 98.62 121 HIS B CA 1
ATOM 2331 C C . HIS B 1 121 ? -8.531 -15.508 -0.667 1 98.62 121 HIS B C 1
ATOM 2333 O O . HIS B 1 121 ? -8.617 -16.156 -1.709 1 98.62 121 HIS B O 1
ATOM 2339 N N . PHE B 1 122 ? -7.828 -15.898 0.352 1 98.81 122 PHE B N 1
ATOM 2340 C CA . PHE B 1 122 ? -7.105 -17.156 0.388 1 98.81 122 PHE B CA 1
ATOM 2341 C C . PHE B 1 122 ? -7.148 -17.766 1.784 1 98.81 122 PHE B C 1
ATOM 2343 O O . PHE B 1 122 ? -7.422 -17.078 2.764 1 98.81 122 PHE B O 1
ATOM 2350 N N . ASP B 1 123 ? -6.93 -19.031 1.91 1 98.81 123 ASP B N 1
ATOM 2351 C CA . ASP B 1 123 ? -6.832 -19.75 3.182 1 98.81 123 ASP B CA 1
ATOM 2352 C C . ASP B 1 123 ? -5.391 -19.766 3.691 1 98.81 123 ASP B C 1
ATOM 2354 O O . ASP B 1 123 ? -4.551 -20.5 3.176 1 98.81 123 ASP B O 1
ATOM 2358 N N . PRO B 1 124 ? -5.121 -18.969 4.727 1 98.62 124 PRO B N 1
ATOM 2359 C CA . PRO B 1 124 ? -3.734 -18.891 5.191 1 98.62 124 PRO B CA 1
ATOM 2360 C C . PRO B 1 124 ? -3.205 -20.234 5.684 1 98.62 124 PRO B C 1
ATOM 2362 O O . PRO B 1 124 ? -2.01 -20.516 5.562 1 98.62 124 PRO B O 1
ATOM 2365 N N . THR B 1 125 ? -4.039 -21.047 6.23 1 98.56 125 THR B N 1
ATOM 2366 C CA . THR B 1 125 ? -3.623 -22.359 6.699 1 98.56 125 THR B CA 1
ATOM 2367 C C . THR B 1 125 ? -3.162 -23.234 5.531 1 98.56 125 THR B C 1
ATOM 2369 O O . THR B 1 125 ? -2.125 -23.891 5.613 1 98.56 125 THR B O 1
ATOM 2372 N N . LYS B 1 126 ? -3.906 -23.188 4.449 1 98.81 126 LYS B N 1
ATOM 2373 C CA . LYS B 1 126 ? -3.533 -23.969 3.271 1 98.81 126 LYS B CA 1
ATOM 2374 C C . LYS B 1 126 ? -2.264 -23.422 2.629 1 98.81 126 LYS B C 1
ATOM 2376 O O . LYS B 1 126 ? -1.418 -24.188 2.16 1 98.81 126 LYS B O 1
ATOM 2381 N N . VAL B 1 127 ? -2.117 -22.094 2.617 1 98.94 127 VAL B N 1
ATOM 2382 C CA . VAL B 1 127 ? -0.908 -21.5 2.072 1 98.94 127 VAL B CA 1
ATOM 2383 C C . VAL B 1 127 ? 0.307 -21.953 2.875 1 98.94 127 VAL B C 1
ATOM 2385 O O . VAL B 1 127 ? 1.323 -22.359 2.301 1 98.94 127 VAL B O 1
ATOM 2388 N N . ARG B 1 128 ? 0.212 -21.875 4.176 1 98.81 128 ARG B N 1
ATOM 2389 C CA . ARG B 1 128 ? 1.312 -22.281 5.043 1 98.81 128 ARG B CA 1
ATOM 2390 C C . ARG B 1 128 ? 1.702 -23.734 4.781 1 98.81 128 ARG B C 1
ATOM 2392 O O . ARG B 1 128 ? 2.887 -24.047 4.652 1 98.81 128 ARG B O 1
ATOM 2399 N N . LYS B 1 129 ? 0.717 -24.547 4.676 1 98.69 129 LYS B N 1
ATOM 2400 C CA . LYS B 1 129 ? 0.963 -25.969 4.461 1 98.69 129 LYS B CA 1
ATOM 2401 C C . LYS B 1 129 ? 1.535 -26.234 3.07 1 98.69 129 LYS B C 1
ATOM 2403 O O . LYS B 1 129 ? 2.529 -26.938 2.924 1 98.69 129 LYS B O 1
ATOM 2408 N N . ALA B 1 130 ? 0.997 -25.625 2.08 1 98.88 130 ALA B N 1
ATOM 2409 C CA . ALA B 1 130 ? 1.363 -25.891 0.69 1 98.88 130 ALA B CA 1
ATOM 2410 C C . ALA B 1 130 ? 2.803 -25.469 0.415 1 98.88 130 ALA B C 1
ATOM 2412 O O . ALA B 1 130 ? 3.5 -26.094 -0.387 1 98.88 130 ALA B O 1
ATOM 2413 N N . TYR B 1 131 ? 3.221 -24.438 1.146 1 98.88 131 TYR B N 1
ATOM 2414 C CA . TYR B 1 131 ? 4.508 -23.859 0.769 1 98.88 131 TYR B CA 1
ATOM 2415 C C . TYR B 1 131 ? 5.473 -23.859 1.947 1 98.88 131 TYR B C 1
ATOM 2417 O O . TYR B 1 131 ? 6.496 -23.172 1.921 1 98.88 131 TYR B O 1
ATOM 2425 N N . ASN B 1 132 ? 5.141 -24.547 3.008 1 98.81 132 ASN B N 1
ATOM 2426 C CA . ASN B 1 132 ? 6 -24.75 4.172 1 98.81 132 ASN B CA 1
ATOM 2427 C C . ASN B 1 132 ? 6.426 -23.422 4.789 1 98.81 132 ASN B C 1
ATOM 2429 O O . ASN B 1 132 ? 7.605 -23.219 5.086 1 98.81 132 ASN B O 1
ATOM 2433 N N . LEU B 1 133 ? 5.508 -22.531 4.949 1 98.81 133 LEU B N 1
ATOM 2434 C CA . LEU B 1 133 ? 5.836 -21.266 5.586 1 98.81 133 LEU B CA 1
ATOM 2435 C C . LEU B 1 133 ? 6.195 -21.469 7.055 1 98.81 133 LEU B C 1
ATOM 2437 O O . LEU B 1 133 ? 5.43 -22.062 7.809 1 98.81 133 LEU B O 1
ATOM 2441 N N . PRO B 1 134 ? 7.34 -20.938 7.426 1 98.56 134 PRO B N 1
ATOM 2442 C CA . PRO B 1 134 ? 7.59 -20.906 8.867 1 98.56 134 PRO B CA 1
ATOM 2443 C C . PRO B 1 134 ? 6.52 -20.141 9.633 1 98.56 134 PRO B C 1
ATOM 2445 O O . PRO B 1 134 ? 5.812 -19.312 9.055 1 98.56 134 PRO B O 1
ATOM 2448 N N . ASP B 1 135 ? 6.426 -20.328 10.93 1 98.31 135 ASP B N 1
ATOM 2449 C CA . ASP B 1 135 ? 5.367 -19.75 11.758 1 98.31 135 ASP B CA 1
ATOM 2450 C C . ASP B 1 135 ? 5.445 -18.234 11.773 1 98.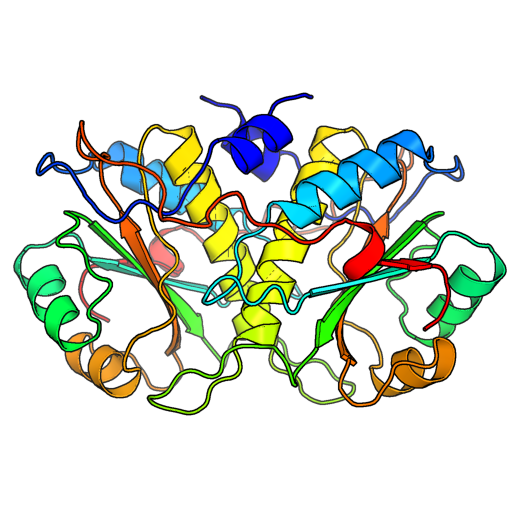31 135 ASP B C 1
ATOM 2452 O O . ASP B 1 135 ? 4.422 -17.547 11.867 1 98.31 135 ASP B O 1
ATOM 2456 N N . ASN B 1 136 ? 6.629 -17.75 11.656 1 98.75 136 ASN B N 1
ATOM 2457 C CA . ASN B 1 136 ? 6.805 -16.297 11.773 1 98.75 136 ASN B CA 1
ATOM 2458 C C . ASN B 1 136 ? 6.527 -15.602 10.445 1 98.75 136 ASN B C 1
ATOM 2460 O O . ASN B 1 136 ? 6.492 -14.375 10.383 1 98.75 136 ASN B O 1
ATOM 2464 N N . ILE B 1 137 ? 6.371 -16.344 9.383 1 98.88 137 ILE B N 1
ATOM 2465 C CA . ILE B 1 137 ? 6.09 -15.766 8.078 1 98.88 137 ILE B CA 1
ATOM 2466 C C . ILE B 1 137 ? 4.578 -15.703 7.855 1 98.88 137 ILE B C 1
ATOM 2468 O O . ILE B 1 137 ? 3.922 -16.75 7.75 1 98.88 137 ILE B O 1
ATOM 2472 N N . ILE B 1 138 ? 4.062 -14.508 7.754 1 98.88 138 ILE B N 1
ATOM 2473 C CA . ILE B 1 138 ? 2.623 -14.273 7.684 1 98.88 138 ILE B CA 1
ATOM 2474 C C . ILE B 1 138 ? 2.24 -13.852 6.27 1 98.88 138 ILE B C 1
ATOM 2476 O O . ILE B 1 138 ? 2.686 -12.805 5.781 1 98.88 138 ILE B O 1
ATOM 2480 N N . PRO B 1 139 ? 1.454 -14.664 5.559 1 98.88 139 PRO B N 1
ATOM 2481 C CA . PRO B 1 139 ? 0.991 -14.234 4.234 1 98.88 139 PRO B CA 1
ATOM 2482 C C . PRO B 1 139 ? -0.063 -13.133 4.309 1 98.88 139 PRO B C 1
ATOM 2484 O O . PRO B 1 139 ? -0.928 -13.156 5.188 1 98.88 139 PRO B O 1
ATOM 2487 N N . VAL B 1 140 ? -0.023 -12.172 3.389 1 98.88 140 VAL B N 1
ATOM 2488 C CA . VAL B 1 140 ? -0.903 -11.008 3.443 1 98.88 140 VAL B CA 1
ATOM 2489 C C . VAL B 1 140 ? -1.72 -10.914 2.156 1 98.88 140 VAL B C 1
ATOM 2491 O O . VAL B 1 140 ? -2.914 -10.609 2.191 1 98.88 140 VAL B O 1
ATOM 2494 N N . ALA B 1 141 ? -1.087 -11.18 1.007 1 98.94 141 ALA B N 1
ATOM 2495 C CA . ALA B 1 141 ? -1.755 -11.031 -0.284 1 98.94 141 ALA B CA 1
ATOM 2496 C C . ALA B 1 141 ? -1.098 -11.906 -1.346 1 98.94 141 ALA B C 1
ATOM 2498 O O . ALA B 1 141 ? 0.092 -12.219 -1.252 1 98.94 141 ALA B O 1
ATOM 2499 N N . ILE B 1 142 ? -1.86 -12.336 -2.277 1 98.94 142 ILE B N 1
ATOM 2500 C CA . ILE B 1 142 ? -1.379 -13.086 -3.43 1 98.94 142 ILE B CA 1
ATOM 2501 C C . ILE B 1 142 ? -1.597 -12.281 -4.707 1 98.94 142 ILE B C 1
ATOM 2503 O O . ILE B 1 142 ? -2.65 -11.664 -4.887 1 98.94 142 ILE B O 1
ATOM 2507 N N . PHE B 1 143 ? -0.619 -12.25 -5.562 1 98.94 143 PHE B N 1
ATOM 2508 C CA . PHE B 1 143 ? -0.683 -11.547 -6.84 1 98.94 143 PHE B CA 1
ATOM 2509 C C . PHE B 1 143 ? -0.49 -12.516 -8 1 98.94 143 PHE B C 1
ATOM 2511 O O . PHE B 1 143 ? 0.642 -12.859 -8.352 1 98.94 143 PHE B O 1
ATOM 2518 N N . PRO B 1 144 ? -1.58 -13.031 -8.586 1 98.94 144 PRO B N 1
ATOM 2519 C CA . PRO B 1 144 ? -1.396 -13.672 -9.891 1 98.94 144 PRO B CA 1
ATOM 2520 C C . PRO B 1 144 ? -0.912 -12.695 -10.961 1 98.94 144 PRO B C 1
ATOM 2522 O O . PRO B 1 144 ? -1.413 -11.57 -11.047 1 98.94 144 PRO B O 1
ATOM 2525 N N . ILE B 1 145 ? 0.053 -13.078 -11.734 1 98.94 145 ILE B N 1
ATOM 2526 C CA . ILE B 1 145 ? 0.689 -12.148 -12.656 1 98.94 145 ILE B CA 1
ATOM 2527 C C . ILE B 1 145 ? 0.846 -12.797 -14.023 1 98.94 145 ILE B C 1
ATOM 2529 O O . ILE B 1 145 ? 1.23 -13.961 -14.125 1 98.94 145 ILE B O 1
ATOM 2533 N N . GLY B 1 146 ? 0.614 -12.07 -15.047 1 98.88 146 GLY B N 1
ATOM 2534 C CA . GLY B 1 146 ? 0.782 -12.5 -16.422 1 98.88 146 GLY B CA 1
ATOM 2535 C C . GLY B 1 146 ? 0.357 -11.453 -17.438 1 98.88 146 GLY B C 1
ATOM 2536 O O . GLY B 1 146 ? -0.082 -10.359 -17.062 1 98.88 146 GLY B O 1
ATOM 2537 N N . TYR B 1 147 ? 0.557 -11.773 -18.656 1 98.81 147 TYR B N 1
ATOM 2538 C CA . TYR B 1 147 ? 0.002 -10.93 -19.703 1 98.81 147 TYR B CA 1
ATOM 2539 C C . TYR B 1 147 ? -1.519 -11.031 -19.734 1 98.81 147 TYR B C 1
ATOM 2541 O O . TYR B 1 147 ? -2.078 -12.133 -19.703 1 98.81 147 TYR B O 1
ATOM 2549 N N . PRO B 1 148 ? -2.156 -9.867 -19.766 1 98.56 148 PRO B N 1
ATOM 2550 C CA . PRO B 1 148 ? -3.611 -9.945 -19.891 1 98.56 148 PRO B CA 1
ATOM 2551 C C . PRO B 1 148 ? -4.051 -10.664 -21.172 1 98.56 148 PRO B C 1
ATOM 2553 O O . PRO B 1 148 ? -3.424 -10.5 -22.219 1 98.56 148 PRO B O 1
ATOM 2556 N N . HIS B 1 149 ? -5.059 -11.469 -21 1 98.38 149 HIS B N 1
ATOM 2557 C CA . HIS B 1 149 ? -5.68 -12.031 -22.188 1 98.38 149 HIS B CA 1
ATOM 2558 C C . HIS B 1 149 ? -6.18 -10.938 -23.125 1 98.38 149 HIS B C 1
ATOM 2560 O O . HIS B 1 149 ? -6.625 -9.883 -22.656 1 98.38 149 HIS B O 1
ATOM 2566 N N . PRO B 1 150 ? -6.176 -11.164 -24.406 1 96.81 150 PRO B N 1
ATOM 2567 C CA . PRO B 1 150 ? -6.625 -10.133 -25.344 1 96.81 150 PRO B CA 1
ATOM 2568 C C . PRO B 1 150 ? -8.055 -9.68 -25.078 1 96.81 150 PRO B C 1
ATOM 2570 O O . PRO B 1 150 ? -8.406 -8.531 -25.359 1 96.81 150 PRO B O 1
ATOM 2573 N N . ASP B 1 151 ? -8.867 -10.547 -24.453 1 96.62 151 ASP B N 1
ATOM 2574 C CA . ASP B 1 151 ? -10.273 -10.227 -24.203 1 96.62 151 ASP B CA 1
ATOM 2575 C C . ASP B 1 151 ? -10.484 -9.781 -22.75 1 96.62 151 ASP B C 1
ATOM 2577 O O . ASP B 1 151 ? -11.617 -9.703 -22.281 1 96.62 151 ASP B O 1
ATOM 2581 N N . CYS B 1 152 ? -9.406 -9.625 -22.094 1 96.69 152 CYS B N 1
ATOM 2582 C CA . CYS B 1 152 ? -9.539 -9.227 -20.703 1 96.69 152 CYS B CA 1
ATOM 2583 C C . CYS B 1 152 ? -10.148 -7.836 -20.594 1 96.69 152 CYS B C 1
ATOM 2585 O O . CYS B 1 152 ? -9.742 -6.918 -21.297 1 96.69 152 CYS B O 1
ATOM 2587 N N . VAL B 1 153 ? -11.141 -7.711 -19.734 1 95.5 153 VAL B N 1
ATOM 2588 C CA . VAL B 1 153 ? -11.781 -6.426 -19.469 1 95.5 153 VAL B CA 1
ATOM 2589 C C . VAL B 1 153 ? -11.906 -6.211 -17.953 1 95.5 153 VAL B C 1
ATOM 2591 O O . VAL B 1 153 ? -11.922 -7.176 -17.188 1 95.5 153 VAL B O 1
ATOM 2594 N N . PRO B 1 154 ? -11.977 -4.961 -17.547 1 96.56 154 PRO B N 1
ATOM 2595 C CA . PRO B 1 154 ? -12.211 -4.719 -16.109 1 96.56 154 PRO B CA 1
ATOM 2596 C C . PRO B 1 154 ? -13.531 -5.316 -15.625 1 96.56 154 PRO B C 1
ATOM 2598 O O . PRO B 1 154 ? -14.469 -5.469 -16.406 1 96.56 154 PRO B O 1
ATOM 2601 N N . ALA B 1 155 ? -13.547 -5.719 -14.359 1 95.19 155 ALA B N 1
ATOM 2602 C CA . ALA B 1 155 ? -14.781 -6.211 -13.75 1 95.19 155 ALA B CA 1
ATOM 2603 C C . ALA B 1 155 ? -15.867 -5.145 -13.781 1 95.19 155 ALA B C 1
ATOM 2605 O O . ALA B 1 155 ? -15.57 -3.947 -13.82 1 95.19 155 ALA B O 1
ATOM 2606 N N . PRO B 1 156 ? -17.109 -5.738 -13.625 1 92.38 156 PRO B N 1
ATOM 2607 C CA . PRO B 1 156 ? -18.188 -4.766 -13.484 1 92.38 156 PRO B CA 1
ATOM 2608 C C . PRO B 1 156 ? -18.047 -3.887 -12.242 1 92.38 156 PRO B C 1
ATOM 2610 O O . PRO B 1 156 ? -17.672 -4.375 -11.18 1 92.38 156 PRO B O 1
ATOM 2613 N N . GLY B 1 157 ? -18 -2.703 -12.242 1 93.38 157 GLY B N 1
ATOM 2614 C CA . GLY B 1 157 ? -17.938 -1.815 -11.094 1 93.38 157 GLY B CA 1
ATOM 2615 C C . GLY B 1 157 ? -16.578 -1.163 -10.93 1 93.38 157 GLY B C 1
ATOM 2616 O O . GLY B 1 157 ? -16.375 -0.358 -10.016 1 93.38 157 GLY B O 1
ATOM 2617 N N . HIS B 1 158 ? -15.648 -1.633 -11.766 1 95.31 158 HIS B N 1
ATOM 2618 C CA . HIS B 1 158 ? -14.289 -1.132 -11.664 1 95.31 158 HIS B CA 1
ATOM 2619 C C . HIS B 1 158 ? -14.266 0.39 -11.562 1 95.31 158 HIS B C 1
ATOM 2621 O O . HIS B 1 158 ? -13.453 0.956 -10.828 1 95.31 158 HIS B O 1
ATOM 2627 N N . THR B 1 159 ? -15.234 1.036 -12.164 1 94.12 159 THR B N 1
ATOM 2628 C CA . THR B 1 159 ? -15.203 2.494 -12.211 1 94.12 159 THR B CA 1
ATOM 2629 C C . THR B 1 159 ? -16.203 3.09 -11.219 1 94.12 159 THR B C 1
ATOM 2631 O O . THR B 1 159 ? -16.375 4.309 -11.164 1 94.12 159 THR B O 1
ATOM 2634 N N . LYS B 1 160 ? -16.875 2.184 -10.516 1 96.62 160 LYS B N 1
ATOM 2635 C CA . LYS B 1 160 ? -17.781 2.674 -9.477 1 96.62 160 LYS B CA 1
ATOM 2636 C C . LYS B 1 160 ? -17.016 3.082 -8.227 1 96.62 160 LYS B C 1
ATOM 2638 O O . LYS B 1 160 ? -16.594 2.229 -7.441 1 96.62 160 LYS B O 1
ATOM 2643 N N . ARG B 1 161 ? -16.875 4.34 -8.062 1 97 161 ARG B N 1
ATOM 2644 C CA . ARG B 1 161 ? -16.156 4.906 -6.926 1 97 161 ARG B CA 1
ATOM 2645 C C . ARG B 1 161 ? -16.984 5.98 -6.23 1 97 161 ARG B C 1
ATOM 2647 O O . ARG B 1 161 ? -17.703 6.742 -6.887 1 97 161 ARG B O 1
ATOM 2654 N N . PHE B 1 162 ? -16.859 6.02 -4.945 1 97.44 162 PHE B N 1
ATOM 2655 C CA . PHE B 1 162 ? -17.484 7.105 -4.199 1 97.44 162 PHE B CA 1
ATOM 2656 C C . PHE B 1 162 ? -16.938 8.453 -4.645 1 97.44 162 PHE B C 1
ATOM 2658 O O . PHE B 1 162 ? -15.781 8.555 -5.066 1 97.44 162 PHE B O 1
ATOM 2665 N N . ASP B 1 163 ? -17.828 9.445 -4.531 1 97.94 163 ASP B N 1
ATOM 2666 C CA . ASP B 1 163 ? -17.312 10.812 -4.66 1 97.94 163 ASP B CA 1
ATOM 2667 C C . ASP B 1 163 ? -16.297 11.117 -3.57 1 97.94 163 ASP B C 1
ATOM 2669 O O . ASP B 1 163 ? -16.422 10.656 -2.436 1 97.94 163 ASP B O 1
ATOM 2673 N N . VAL B 1 164 ? -15.367 11.961 -3.918 1 98.44 164 VAL B N 1
ATOM 2674 C CA . VAL B 1 164 ? -14.305 12.328 -2.988 1 98.44 164 VAL B CA 1
ATOM 2675 C C . VAL B 1 164 ? -14.914 12.82 -1.676 1 98.44 164 VAL B C 1
ATOM 2677 O O . VAL B 1 164 ? -14.375 12.555 -0.597 1 98.44 164 VAL B O 1
ATOM 2680 N N . SER B 1 165 ? -16.016 13.477 -1.736 1 98.12 165 SER B N 1
ATOM 2681 C CA . SER B 1 165 ? -16.641 14.055 -0.559 1 98.12 165 SER B CA 1
ATOM 2682 C C . SER B 1 165 ? -17.203 12.977 0.36 1 98.12 165 SER B C 1
ATOM 2684 O O . SER B 1 165 ? -17.484 13.234 1.534 1 98.12 165 SER B O 1
ATOM 2686 N N . GLU B 1 166 ? -17.391 11.766 -0.148 1 97.88 166 GLU B N 1
ATOM 2687 C CA . GLU B 1 166 ? -18.016 10.695 0.627 1 97.88 166 GLU B CA 1
ATOM 2688 C C . GLU B 1 166 ? -17.016 10.031 1.56 1 97.88 166 GLU B C 1
ATOM 2690 O O . GLU B 1 166 ? -17.391 9.375 2.527 1 97.88 166 GLU B O 1
ATOM 2695 N N . PHE B 1 167 ? -15.672 10.242 1.278 1 98.38 167 PHE B N 1
ATOM 2696 C CA . PHE B 1 167 ? -14.711 9.555 2.135 1 98.38 167 PHE B CA 1
ATOM 2697 C C . PHE B 1 167 ? -13.68 10.539 2.684 1 98.38 167 PHE B C 1
ATOM 2699 O O . PHE B 1 167 ? -12.664 10.133 3.254 1 98.38 167 PHE B O 1
ATOM 2706 N N . THR B 1 168 ? -13.922 11.859 2.49 1 98.81 168 THR B N 1
ATOM 2707 C CA . THR B 1 168 ? -12.977 12.867 2.957 1 98.81 168 THR B CA 1
ATOM 2708 C C . THR B 1 168 ? -13.633 13.773 4.004 1 98.81 168 THR B C 1
ATOM 2710 O O . THR B 1 168 ? -14.773 14.195 3.84 1 98.81 168 THR B O 1
ATOM 2713 N N . THR B 1 169 ? -12.984 14.023 5.062 1 98.81 169 THR B N 1
ATOM 2714 C CA . THR B 1 169 ? -13.344 14.977 6.105 1 98.81 169 THR B CA 1
ATOM 2715 C C . THR B 1 169 ? -12.203 15.953 6.363 1 98.81 169 THR B C 1
ATOM 2717 O O . THR B 1 169 ? -11.039 15.555 6.41 1 98.81 169 THR B O 1
ATOM 2720 N N . TYR B 1 170 ? -12.523 17.234 6.527 1 98.75 170 TYR B N 1
ATOM 2721 C CA . TYR B 1 170 ? -11.5 18.234 6.754 1 98.75 170 TYR B CA 1
ATOM 2722 C C . TYR B 1 170 ? -11.43 18.625 8.227 1 98.75 170 TYR B C 1
ATOM 2724 O O . TYR B 1 170 ? -12.461 18.906 8.844 1 98.75 170 TYR B O 1
ATOM 2732 N N . ASN B 1 171 ? -10.336 18.469 8.82 1 98.81 171 ASN B N 1
ATOM 2733 C CA . ASN B 1 171 ? -9.883 19.016 10.102 1 98.81 171 ASN B CA 1
ATOM 2734 C C . ASN B 1 171 ? -10.516 18.281 11.281 1 98.81 171 ASN B C 1
ATOM 2736 O O . ASN B 1 171 ? -9.883 18.109 12.32 1 98.81 171 ASN B O 1
ATOM 2740 N N . SER B 1 172 ? -11.719 17.812 11.109 1 98.12 172 SER B N 1
ATOM 2741 C CA . SER B 1 172 ? -12.352 17.078 12.203 1 98.12 172 SER B CA 1
ATOM 2742 C C . SER B 1 172 ? -13.547 16.266 11.703 1 98.12 172 SER B C 1
ATOM 2744 O O . SER B 1 172 ? -14.289 16.734 10.836 1 98.12 172 SER B O 1
ATOM 2746 N N . PHE B 1 173 ? -13.734 15.086 12.344 1 97.81 173 PHE B N 1
ATOM 2747 C CA . PHE B 1 173 ? -14.938 14.312 12.047 1 97.81 173 PHE B CA 1
ATOM 2748 C C . PHE B 1 173 ? -16.156 14.922 12.727 1 97.81 173 PHE B C 1
ATOM 2750 O O . PHE B 1 173 ? -16.047 15.508 13.805 1 97.81 173 PHE B O 1
#

Solvent-accessible surface area (backbone atoms only — not comparable to full-atom values): 18175 Å² total; per-residue (Å²): 104,71,54,53,60,50,51,56,66,68,55,60,57,43,70,40,44,31,83,57,73,70,55,66,70,57,52,52,51,41,49,55,48,32,56,55,43,73,33,68,94,64,52,64,30,49,32,35,39,36,26,72,42,72,68,42,48,57,55,42,56,76,24,24,84,64,42,52,80,32,53,26,33,36,38,36,16,18,31,67,87,51,31,46,56,37,84,78,76,60,51,64,42,33,58,45,32,29,25,36,27,48,45,41,39,56,50,42,36,46,37,72,66,34,29,31,30,89,33,65,68,51,35,66,68,47,45,32,62,73,28,49,47,54,90,51,48,44,79,67,38,36,33,25,30,24,35,57,23,93,82,53,63,67,55,92,56,73,83,68,60,76,57,63,75,76,33,48,36,66,53,46,97,100,69,55,53,61,50,51,56,66,68,53,60,57,42,72,40,45,31,85,57,72,71,55,67,69,58,52,50,51,42,47,56,48,32,55,55,44,72,34,66,93,65,51,64,28,48,33,36,38,36,25,71,44,72,68,44,49,56,56,43,56,77,24,24,85,66,42,52,80,32,54,26,34,38,37,36,15,17,30,64,85,51,31,45,55,37,86,77,75,59,50,65,42,34,58,45,31,29,26,36,27,48,46,41,39,57,53,44,36,47,36,72,67,34,30,32,30,89,32,65,67,50,35,66,67,46,45,32,63,74,27,48,46,54,88,50,48,44,80,67,37,37,32,26,29,24,36,56,22,94,82,52,65,67,55,93,58,73,81,67,61,76,58,66,73,77,35,46,36,65,53,46,97

Nearest PDB structures (foldseek):
  3h4o-assembly1_A  TM=9.422E-01  e=1.525E-19  Clostridioides difficile 630
  3ge5-assembly1_B  TM=9.502E-01  e=4.505E-17  Porphyromonas gingivalis W83
  4dn2-assembly1_B  TM=8.610E-01  e=3.078E-14  Geobacter metallireducens GS-15
  4g8s-assembly1_B  TM=8.654E-01  e=1.646E-13  Geobacter sulfurreducens PCA
  5ko8-assembly1_A-3  TM=8.357E-01  e=3.198E-11  Haliscomenobacter hydrossis DSM 1100

pLDDT: mean 97.52, std 4.92, range [47.81, 99.0]

Radius of gyration: 19.17 Å; Cα contacts (8 Å, |Δi|>4): 742; chains: 2; bounding box: 39×55×47 Å

Secondary structure (DSSP, 8-state):
--HHHHHHHH--B---B-SPPPPHHHHHHHHHHHHT---GGG---EEEEEE-SHHHHHHHTTT-STTTT-SEEEEEEEETTTS-B-TTT--BTHHHHHHHHHHHHHHHHHHTT-EE--B--S-HHHHHHHHT--TTEEEEEEEEEEPBPTT--PPTTTT----HHHHEEES--/--HHHHHHHH--B---B-SPPPPHHHHHHHHHHHHT---GGG---EEEEEE-SHHHHHHHTTT-STTTT-SEEEEEEEETTTS-B-TTT--BTHHHHHHHHHHHHHHHHHHTT-EE--B--S-HHHHHHHHT--TTEEEEEEEEEEPBPTT--PPTTTT----HHHHEEES--

Organism: Veillonella parvula (NCBI:txid29466)

Sequence (346 aa):
MKEFKALATERYSVRKFDTRPVEQEKVDILLEVARLAPTAHNYQPQRLLVLNSEESLNKLKDCTNGHFNAPLAIIVCYDNTVSWKREYDDADMGVVDASIVGSHIMFTVADIGLGTTWIAHFDPTKVRKAYNLPDNIIPVAIFPIGYPHPDCVPAPGHTKRFDVSEFTTYNSFMKEFKALATERYSVRKFDTRPVEQEKVDILLEVARLAPTAHNYQPQRLLVLNSEESLNKLKDCTNGHFNAPLAIIVCYDNTVSWKREYDDADMGVVDASIVGSHIMFTVADIGLGTTWIAHFDPTKVRKAYNLPDNIIPVAIFPIGYPHPDCVPAPGHTKRFDVSEFTTYNSF

Foldseek 3Di:
DCPVVVLVVPAFAFLAFDPDADDVVLVVVLVVLLLVFDADVSLVFKDKDKDQDPLLLVLVVVWFVSLSVFNIKIWIKGQQVRFDADPVPRRTCRLVSSVSSVVSNQSSLSVVQKHWHWAQGTHQVSVCVSVVDDPRIGTGTMIRMHHHDPPTDHDPCRVVDDDPVVPDDPPDD/DCPVVVLVVPAFAFLAFDPDADDVVLVVVLVVLLLVFDADVSLVFKDKDKDQDPLLLVLVVVWFVSLSVFNIKIWIKGQQVRFDADPPPRRTCRLVSSVSSVVSNQSSLSVVQKHWHKDQGTHQVSVCVSPVDDPRIGTGTMIRMHHHDPPTDHDPCRVVDDDPVVPDDPPDD

InterPro domains:
  IPR000415 Nitroreductase-like [G3DSA:3.40.109.10] (4-173)
  IPR000415 Nitroreductase-like [SSF55469] (1-173)
  IPR029479 Nitroreductase [PF00881] (9-62)
  IPR029479 Nitroreductase [PF00881] (69-147)